Protein 3WVA (pdb70)

Solvent-accessible surface area: 12979 Å² total

Organism: Methanocaldococcus jannaschii (strain ATCC 43067 / DSM 2661 / JAL-1 / JCM 10045 / NBRC 100440) (NCBI:txid243232)

Foldseek 3Di:
DEEEEEEALLQQLLVVVVACLLVPPPDDDVCVLDDVVLSVVVPYHYPYTHQFAQVRCCVQLVDHADQAPDDDDPGRAHDAVRLQVQQVSLVSVCVVPVGQWYWYWDHAFAQTKIWIDGPPDIDMDGFPDGAHPHVRRCSVVSNVRCSSVSNNVVSVCCVVPPD/DEEEEEEALLAQLLVVVVACLLVPPPDDDVCVLADPVRSVVVPYHYPYTHQQAQVRCCVVLVHHADQAPDDDPPGRAHDQVSLQVVQVSLVSVCVNVVGQWYWYWDHAFFQTKIWIDGPPDIDMDGFPDGAHNHVRRCSVVSSVSCSSVSNNVVSVCCVVPPD

Structure (mmCIF, N/CA/C/O backbone):
data_3WVA
#
_entry.id   3WVA
#
_cell.length_a   45.010
_cell.length_b   72.730
_cell.length_c   45.630
_cel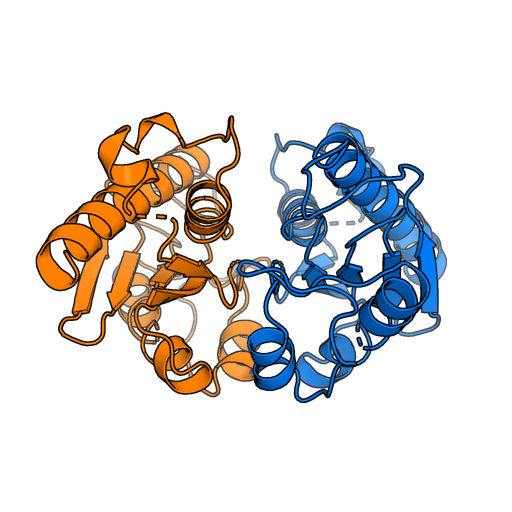l.angle_alpha   90.000
_cell.angle_beta   102.610
_cell.angle_gamma   90.000
#
_symmetry.space_group_name_H-M   'P 1 21 1'
#
loop_
_entity.id
_entity.type
_entity.pdbx_description
1 polymer 'UPF0254 protein MJ1251'
2 water water
#
loop_
_atom_site.group_PDB
_atom_site.id
_atom_site.type_symbol
_atom_site.label_atom_id
_atom_site.label_alt_id
_atom_site.label_comp_id
_atom_site.label_asym_id
_atom_site.label_entity_id
_atom_site.label_seq_id
_atom_site.pdbx_PDB_ins_code
_atom_site.Cartn_x
_atom_site.Cartn_y
_atom_site.Cartn_z
_atom_site.occupancy
_atom_site.B_iso_or_equiv
_atom_site.auth_seq_id
_atom_site.auth_comp_id
_atom_site.auth_asym_id
_atom_site.auth_atom_id
_atom_site.pdbx_PDB_model_num
ATOM 14 N N . ILE A 1 5 ? 30.081 17.329 41.228 1.00 11.09 2 ILE A N 1
ATOM 15 C CA . ILE A 1 5 ? 29.012 17.834 42.106 1.00 9.54 2 ILE A CA 1
ATOM 16 C C . ILE A 1 5 ? 27.713 17.342 41.446 1.00 9.43 2 ILE A C 1
ATOM 17 O O . ILE A 1 5 ? 27.381 17.715 40.313 1.00 10.50 2 ILE A O 1
ATOM 22 N N . THR A 1 6 ? 26.997 16.499 42.129 1.00 7.59 3 THR A N 1
ATOM 23 C CA . THR A 1 6 ? 25.840 15.894 41.475 1.00 7.43 3 THR A CA 1
ATOM 24 C C . THR A 1 6 ? 24.583 16.655 41.851 1.00 7.29 3 THR A C 1
ATOM 25 O O . THR A 1 6 ? 24.432 17.183 42.963 1.00 7.55 3 THR A O 1
ATOM 29 N N . VAL A 1 7 ? 23.710 16.762 40.885 1.00 7.39 4 VAL A N 1
ATOM 30 C CA . VAL A 1 7 ? 22.461 17.474 41.025 1.00 6.71 4 VAL A CA 1
ATOM 31 C C . VAL A 1 7 ? 21.306 16.643 40.644 1.00 6.62 4 VAL A C 1
ATOM 32 O O . VAL A 1 7 ? 21.398 15.880 39.680 1.00 7.08 4 VAL A O 1
ATOM 36 N N . ALA A 1 8 ? 20.191 16.750 41.346 1.00 6.54 5 ALA A N 1
ATOM 37 C CA . ALA A 1 8 ? 18.943 16.171 40.851 1.00 6.43 5 ALA A CA 1
ATOM 38 C C . ALA A 1 8 ? 17.857 17.172 41.097 1.00 6.66 5 ALA A C 1
ATOM 39 O O . ALA A 1 8 ? 17.914 17.915 42.076 1.00 6.18 5 ALA A O 1
ATOM 41 N N . THR A 1 9 ? 16.830 17.111 40.286 1.00 6.75 6 THR A N 1
ATOM 42 C CA . THR A 1 9 ? 15.687 18.008 40.456 1.00 6.14 6 THR A CA 1
ATOM 43 C C . THR A 1 9 ? 14.387 17.247 40.351 1.00 6.28 6 THR A C 1
ATOM 44 O O . THR A 1 9 ? 14.264 16.232 39.648 1.00 7.01 6 THR A O 1
ATOM 48 N N . ALA A 1 10 ? 13.410 17.779 41.040 1.00 6.50 7 ALA A N 1
ATOM 49 C CA . ALA A 1 10 ? 12.041 17.330 40.938 1.00 6.80 7 ALA A CA 1
ATOM 50 C C . ALA A 1 10 ? 11.240 18.584 40.814 1.00 6.02 7 ALA A C 1
ATOM 51 O O . ALA A 1 10 ? 11.123 19.373 41.734 1.00 7.25 7 ALA A O 1
ATOM 53 N N . GLU A 1 11 ? 10.720 18.778 39.615 1.00 6.47 8 GLU A N 1
ATOM 54 C CA . GLU A 1 11 ? 10.159 20.049 39.182 1.00 6.75 8 GLU A CA 1
ATOM 55 C C . GLU A 1 11 ? 8.761 19.852 38.706 1.00 7.53 8 GLU A C 1
ATOM 56 O O . GLU A 1 11 ? 8.448 18.846 38.034 1.00 8.70 8 GLU A O 1
ATOM 62 N N . CYS A 1 12 ? 7.922 20.836 38.980 1.00 8.43 9 CYS A N 1
ATOM 63 C CA . CYS A 1 12 ? 6.549 20.765 38.458 1.00 8.65 9 CYS A CA 1
ATOM 64 C C . CYS A 1 12 ? 6.412 22.010 37.593 1.00 8.29 9 CYS A C 1
ATOM 65 O O . CYS A 1 12 ? 6.652 21.882 36.370 1.00 9.29 9 CYS A O 1
ATOM 68 N N . PHE A 1 13 ? 6.247 23.204 38.147 1.00 7.60 10 PHE A N 1
ATOM 69 C CA . PHE A 1 13 ? 5.889 24.290 37.258 1.00 7.82 10 PHE A CA 1
ATOM 70 C C . PHE A 1 13 ? 7.020 24.685 36.373 1.00 8.07 10 PHE A C 1
ATOM 71 O O . PHE A 1 13 ? 6.794 25.340 35.386 1.00 8.24 10 PHE A O 1
ATOM 79 N N . THR A 1 14 ? 8.278 24.383 36.740 1.00 7.27 11 THR A N 1
ATOM 80 C CA . THR A 1 14 ? 9.406 24.741 35.879 1.00 7.79 11 THR A CA 1
ATOM 81 C C . THR A 1 14 ? 9.721 23.634 34.862 1.00 7.15 11 THR A C 1
ATOM 82 O O . THR A 1 14 ? 10.655 23.797 34.121 1.00 7.86 11 THR A O 1
ATOM 86 N N . HIS A 1 15 ? 8.941 22.557 34.845 1.00 6.98 12 HIS A N 1
ATOM 87 C CA . HIS A 1 15 ? 8.915 21.586 33.711 1.00 7.39 12 HIS A CA 1
ATOM 88 C C . HIS A 1 15 ? 10.238 20.945 33.510 1.00 7.28 12 HIS A C 1
ATOM 89 O O . HIS A 1 15 ? 10.624 20.584 32.409 1.00 8.26 12 HIS A O 1
ATOM 96 N N . ALA A 1 16 ? 10.943 20.717 34.598 1.00 6.78 13 ALA A N 1
ATOM 97 C CA . ALA A 1 16 ? 12.298 20.101 34.635 1.00 6.96 13 ALA A CA 1
ATOM 98 C C . ALA A 1 16 ? 13.322 20.946 33.930 1.00 6.84 13 ALA A C 1
ATOM 99 O O . ALA A 1 16 ? 14.473 20.480 33.721 1.00 7.53 13 ALA A O 1
ATOM 101 N N . ASN A 1 17 ? 13.039 22.199 33.662 1.00 6.86 14 ASN A N 1
ATOM 102 C CA A ASN A 1 17 ? 13.988 22.970 32.913 0.50 6.82 14 ASN A CA 1
ATOM 103 C CA B ASN A 1 17 ? 13.959 23.037 32.927 0.50 7.11 14 ASN A CA 1
ATOM 104 C C . ASN A 1 17 ? 15.075 23.567 33.768 1.00 6.84 14 ASN A C 1
ATOM 105 O O . ASN A 1 17 ? 16.134 23.896 33.222 1.00 6.88 14 ASN A O 1
ATOM 114 N N . ILE A 1 18 ? 14.924 23.579 35.089 1.00 5.98 15 ILE A N 1
ATOM 115 C CA . ILE A 1 18 ? 16.072 23.960 35.877 1.00 6.25 15 ILE A CA 1
ATOM 116 C C . ILE A 1 18 ? 17.122 22.884 35.708 1.00 6.11 15 ILE A C 1
ATOM 117 O O . ILE A 1 18 ? 18.310 23.166 35.396 1.00 6.60 15 ILE A O 1
ATOM 122 N N . GLY A 1 19 ? 16.710 21.645 35.920 1.00 6.32 16 GLY A N 1
ATOM 123 C CA . GLY A 1 19 ? 17.716 20.586 35.854 1.00 7.02 16 GLY A CA 1
ATOM 124 C C . GLY A 1 19 ? 18.192 20.369 34.424 1.00 5.98 16 GLY A C 1
ATOM 125 O O . GLY A 1 19 ? 19.359 20.086 34.211 1.00 5.86 16 GLY A O 1
ATOM 126 N N . LEU A 1 20 ? 17.333 20.536 33.413 1.00 6.10 17 LEU A N 1
ATOM 127 C CA . LEU A 1 20 ? 17.789 20.367 32.050 1.00 6.76 17 LEU A CA 1
ATOM 128 C C . LEU A 1 20 ? 18.758 21.449 31.681 1.00 6.50 17 LEU A C 1
ATOM 129 O O . LEU A 1 20 ? 19.756 21.170 31.025 1.00 6.28 17 LEU A O 1
ATOM 134 N N . THR A 1 21 ? 18.572 22.664 32.131 1.00 5.82 18 THR A N 1
ATOM 135 C CA . THR A 1 21 ? 19.493 23.773 31.842 1.00 6.08 18 THR A CA 1
ATOM 136 C C . THR A 1 21 ? 20.798 23.462 32.528 1.00 5.84 18 THR A C 1
ATOM 137 O O . THR A 1 21 ? 21.842 23.658 31.929 1.00 6.00 18 THR A O 1
ATOM 141 N N . ILE A 1 22 ? 20.776 22.989 33.772 1.00 5.78 19 ILE A N 1
ATOM 142 C CA . ILE A 1 22 ? 22.015 22.648 34.446 1.00 6.50 19 ILE A CA 1
ATOM 143 C C . ILE A 1 22 ? 22.754 21.594 33.676 1.00 5.94 19 ILE A C 1
ATOM 144 O O . ILE A 1 22 ? 23.976 21.707 33.453 1.00 6.90 19 ILE A O 1
ATOM 149 N N . HIS A 1 23 ? 22.070 20.578 33.184 1.00 5.89 20 HIS A N 1
ATOM 150 C CA . HIS A 1 23 ? 22.732 19.585 32.426 1.00 5.84 20 HIS A CA 1
ATOM 151 C C . HIS A 1 23 ? 23.324 20.101 31.150 1.00 5.81 20 HIS A C 1
ATOM 152 O O . HIS A 1 23 ? 24.461 19.781 30.830 1.00 6.48 20 HIS A O 1
ATOM 159 N N . LYS A 1 24 ? 22.555 20.897 30.412 1.00 6.34 21 LYS A N 1
ATOM 160 C CA . LYS A 1 24 ? 23.115 21.369 29.133 1.00 6.82 21 LYS A CA 1
ATOM 161 C C . LYS A 1 24 ? 24.294 22.292 29.376 1.00 6.31 21 LYS A C 1
ATOM 162 O O . LYS A 1 24 ? 25.275 22.282 28.599 1.00 7.23 21 LYS A O 1
ATOM 168 N N . ALA A 1 25 ? 24.239 23.094 30.416 1.00 6.25 22 ALA A N 1
ATOM 169 C CA . ALA A 1 25 ? 25.399 23.934 30.721 1.00 6.74 22 ALA A CA 1
ATOM 170 C C . ALA A 1 25 ? 26.550 23.030 31.069 1.00 6.86 22 ALA A C 1
ATOM 171 O O . ALA A 1 25 ? 27.644 23.269 30.540 1.00 7.76 22 ALA A O 1
ATOM 173 N N . ALA A 1 26 ? 26.379 22.088 31.939 1.00 6.56 23 ALA A N 1
ATOM 174 C CA . ALA A 1 26 ? 27.455 21.209 32.450 1.00 7.17 23 ALA A CA 1
ATOM 175 C C . ALA A 1 26 ? 28.084 20.481 31.286 1.00 7.67 23 ALA A C 1
ATOM 176 O O . ALA A 1 26 ? 29.331 20.332 31.197 1.00 9.48 23 ALA A O 1
ATOM 178 N N . ALA A 1 27 ? 27.268 19.986 30.354 1.00 7.51 24 ALA A N 1
ATOM 179 C CA . ALA A 1 27 ? 27.761 19.121 29.272 1.00 7.80 24 ALA A CA 1
ATOM 180 C C . ALA A 1 27 ? 28.345 19.969 28.137 1.00 8.99 24 ALA A C 1
ATOM 181 O O . ALA A 1 27 ? 28.837 19.439 27.209 1.00 10.25 24 ALA A O 1
ATOM 183 N N . GLY A 1 28 ? 28.278 21.288 28.254 1.00 8.80 25 GLY A N 1
ATOM 184 C CA . GLY A 1 28 ? 28.993 22.136 27.269 1.00 9.74 25 GLY A CA 1
ATOM 185 C C . GLY A 1 28 ? 28.185 22.343 26.014 1.00 10.12 25 GLY A C 1
ATOM 186 O O . GLY A 1 28 ? 28.748 22.663 24.976 1.00 12.89 25 GLY A O 1
ATOM 187 N N . TYR A 1 29 ? 26.871 22.318 26.098 1.00 10.10 26 TYR A N 1
ATOM 188 C CA . TYR A 1 29 ? 26.060 22.697 24.927 1.00 11.14 26 TYR A CA 1
ATOM 189 C C . TYR A 1 29 ? 26.398 24.143 24.597 1.00 12.11 26 TYR A C 1
ATOM 190 O O . TYR A 1 29 ? 26.497 24.990 25.490 1.00 12.79 26 TYR A O 1
ATOM 199 N N . GLU A 1 30 ? 26.484 24.429 23.283 1.00 16.71 27 GLU A N 1
ATOM 200 C CA . GLU A 1 30 ? 26.784 25.794 22.871 1.00 16.94 27 GLU A CA 1
ATOM 201 C C . GLU A 1 30 ? 25.593 26.653 22.732 1.00 15.66 27 GLU A C 1
ATOM 202 O O . GLU A 1 30 ? 25.759 27.895 22.788 1.00 16.39 27 GLU A O 1
ATOM 208 N N . ASP A 1 31 ? 24.397 26.082 22.658 1.00 14.25 28 ASP A N 1
ATOM 209 C CA . ASP A 1 31 ? 23.181 26.847 22.600 1.00 14.91 28 ASP A CA 1
ATOM 210 C C . ASP A 1 31 ? 22.101 26.146 23.386 1.00 15.92 28 ASP A C 1
ATOM 211 O O . ASP A 1 31 ? 21.859 24.906 23.207 1.00 16.12 28 ASP A O 1
ATOM 216 N N . PHE A 1 32 ? 21.526 26.849 24.350 1.00 12.38 29 PHE A N 1
ATOM 217 C CA . PHE A 1 32 ? 20.370 26.348 25.039 1.00 11.85 29 PHE A CA 1
ATOM 218 C C . PHE A 1 32 ? 19.630 27.520 25.587 1.00 11.17 29 PHE A C 1
ATOM 219 O O . PHE A 1 32 ? 20.201 28.598 25.778 1.00 11.49 29 PHE A O 1
ATOM 227 N N . GLU A 1 33 ? 18.370 27.282 25.877 1.00 12.62 30 GLU A N 1
ATOM 228 C CA . GLU A 1 33 ? 17.434 28.333 26.116 1.00 16.56 30 GLU A CA 1
ATOM 229 C C . GLU A 1 33 ? 17.860 29.291 27.154 1.00 14.05 30 GLU A C 1
ATOM 230 O O . GLU A 1 33 ? 17.746 30.528 26.973 1.00 17.64 30 GLU A O 1
ATOM 236 N N . PHE A 1 34 ? 18.418 28.797 28.240 1.00 11.74 31 PHE A N 1
ATOM 237 C CA . PHE A 1 34 ? 18.815 29.745 29.351 1.00 11.44 31 PHE A CA 1
ATOM 238 C C . PHE A 1 34 ? 20.312 29.883 29.480 1.00 10.87 31 PHE A C 1
ATOM 239 O O . PHE A 1 34 ? 20.787 30.355 30.511 1.00 10.02 31 PHE A O 1
ATOM 247 N N . LYS A 1 35 ? 21.009 29.633 28.377 1.00 10.29 32 LYS A N 1
ATOM 248 C CA . LYS A 1 35 ? 22.445 29.824 28.400 1.00 9.17 32 LYS A CA 1
ATOM 249 C C . LYS A 1 35 ? 22.833 31.285 28.715 1.00 9.83 32 LYS A C 1
ATOM 250 O O . LYS A 1 35 ? 23.880 31.546 29.301 1.00 9.81 32 LYS A O 1
ATOM 256 N N . TYR A 1 36 ? 21.939 32.193 28.309 1.00 10.22 33 TYR A N 1
ATOM 257 C CA . TYR A 1 36 ? 22.185 33.576 28.596 1.00 10.89 33 TYR A CA 1
ATOM 258 C C . TYR A 1 36 ? 22.383 33.928 30.007 1.00 11.62 33 TYR A C 1
ATOM 259 O O . TYR A 1 36 ? 22.950 34.944 30.279 1.00 14.03 33 TYR A O 1
ATOM 268 N N . LEU A 1 37 ? 21.963 33.091 30.928 1.00 10.96 34 LEU A N 1
ATOM 269 C CA . LEU A 1 37 ? 22.175 33.351 32.340 1.00 11.55 34 LEU A CA 1
ATOM 270 C C . LEU A 1 37 ? 23.561 33.028 32.820 1.00 11.66 34 LEU A C 1
ATOM 271 O O . LEU A 1 37 ? 23.903 33.326 34.003 1.00 14.62 34 LEU A O 1
ATOM 276 N N . PHE A 1 38 ? 24.349 32.379 31.990 1.00 11.32 35 PHE A N 1
ATOM 277 C CA . PHE A 1 38 ? 25.680 31.918 32.449 1.00 11.16 35 PHE A CA 1
ATOM 278 C C . PHE A 1 38 ? 26.767 32.708 31.789 1.00 13.03 35 PHE A C 1
ATOM 279 O O . PHE A 1 38 ? 26.745 32.898 30.578 1.00 13.03 35 PHE A O 1
ATOM 287 N N . SER A 1 39 ? 27.759 33.127 32.561 1.00 13.23 36 SER A N 1
ATOM 288 C CA . SER A 1 39 ? 29.015 33.635 31.948 1.00 13.68 36 SER A CA 1
ATOM 289 C C . SER A 1 39 ? 29.885 32.505 31.466 1.00 12.27 36 SER A C 1
ATOM 290 O O . SER A 1 39 ? 29.674 31.355 31.844 1.00 11.38 36 SER A O 1
ATOM 293 N N . GLU A 1 40 ? 30.987 32.779 30.739 1.00 13.65 37 GLU A N 1
ATOM 294 C CA . GLU A 1 40 ? 31.849 31.745 30.330 1.00 13.63 37 GLU A CA 1
ATOM 295 C C . GLU A 1 40 ? 32.513 31.123 31.543 1.00 13.49 37 GLU A C 1
ATOM 296 O O . GLU A 1 40 ? 32.776 29.934 31.572 1.00 13.41 37 GLU A O 1
ATOM 302 N N . GLU A 1 41 ? 32.844 31.932 32.516 1.00 15.34 38 GLU A N 1
ATOM 303 C CA . GLU A 1 41 ? 33.468 31.388 33.726 1.00 16.23 38 GLU A CA 1
ATOM 304 C C . GLU A 1 41 ? 32.427 30.500 34.435 1.00 14.31 38 GLU A C 1
ATOM 305 O O . GLU A 1 41 ? 32.783 29.435 34.888 1.00 13.55 38 GLU A O 1
ATOM 311 N N . ASP A 1 42 ? 31.165 30.877 34.514 1.00 13.05 39 ASP A N 1
ATOM 312 C CA . ASP A 1 42 ? 30.148 30.030 35.153 1.00 13.02 39 ASP A CA 1
ATOM 313 C C . ASP A 1 42 ? 30.124 28.730 34.391 1.00 11.97 39 ASP A C 1
ATOM 314 O O . ASP A 1 42 ? 30.018 27.640 34.965 1.00 10.91 39 ASP A O 1
ATOM 319 N N . LEU A 1 43 ? 30.217 28.756 33.052 1.00 10.78 40 LEU A N 1
ATOM 320 C CA . LEU A 1 43 ? 30.185 27.516 32.273 1.00 9.73 40 LEU A CA 1
ATOM 321 C C . LEU A 1 43 ? 31.351 26.618 32.530 1.00 10.05 40 LEU A C 1
ATOM 322 O O . LEU A 1 43 ? 31.221 25.432 32.541 1.00 9.89 40 LEU A O 1
ATOM 327 N N . LYS A 1 44 ? 32.522 27.187 32.822 1.00 10.71 41 LYS A N 1
ATOM 328 C CA . LYS A 1 44 ? 33.629 26.347 33.266 1.00 11.23 41 LYS A CA 1
ATOM 329 C C . LYS A 1 44 ? 33.379 25.741 34.563 1.00 10.95 41 LYS A C 1
ATOM 330 O O . LYS A 1 44 ? 33.663 24.564 34.738 1.00 11.58 41 LYS A O 1
ATOM 336 N N . LEU A 1 45 ? 32.769 26.468 35.493 1.00 10.60 42 LEU A N 1
ATOM 337 C CA . LEU A 1 45 ? 32.467 25.830 36.738 1.00 10.70 42 LEU A CA 1
ATOM 338 C C . LEU A 1 45 ? 31.490 24.704 36.547 1.00 9.36 42 LEU A C 1
ATOM 339 O O . LEU A 1 45 ? 31.625 23.636 37.187 1.00 9.23 42 LEU A O 1
ATOM 352 N N . LYS A 1 47 ? 31.178 22.590 34.327 1.00 8.82 44 LYS A N 1
ATOM 353 C CA . LYS A 1 47 ? 31.671 21.330 33.824 1.00 9.50 44 LYS A CA 1
ATOM 354 C C . LYS A 1 47 ? 31.882 20.339 34.940 1.00 9.24 44 LYS A C 1
ATOM 355 O O . LYS A 1 47 ? 32.039 19.178 34.718 1.00 10.08 44 LYS A O 1
ATOM 361 N N . ASN A 1 48 ? 31.921 20.839 36.170 1.00 8.74 45 ASN A N 1
ATOM 362 C CA . ASN A 1 48 ? 32.148 19.981 37.319 1.00 8.81 45 ASN A CA 1
ATOM 363 C C . ASN A 1 48 ? 30.887 19.495 37.911 1.00 9.15 45 ASN A C 1
ATOM 364 O O . ASN A 1 48 ? 30.930 18.875 38.988 1.00 10.44 45 ASN A O 1
ATOM 369 N N . VAL A 1 49 ? 29.762 19.727 37.264 1.00 8.18 46 VAL A N 1
ATOM 370 C CA . VAL A 1 49 ? 28.457 19.311 37.746 1.00 8.37 46 VAL A CA 1
ATOM 371 C C . VAL A 1 49 ? 27.945 18.240 36.831 1.00 8.46 46 VAL A C 1
ATOM 372 O O . VAL A 1 49 ? 28.183 18.234 35.634 1.00 9.07 46 VAL A O 1
ATOM 376 N N . ARG A 1 50 ? 27.262 17.279 37.466 1.00 8.91 47 ARG A N 1
ATOM 377 C CA . ARG A 1 50 ? 26.563 16.232 36.716 1.00 10.64 47 ARG A CA 1
ATOM 378 C C . ARG A 1 50 ? 25.129 16.229 37.182 1.00 9.41 47 ARG A C 1
ATOM 379 O O . ARG A 1 50 ? 24.886 16.153 38.390 1.00 9.71 47 ARG A O 1
ATOM 387 N N . VAL A 1 51 ? 24.193 16.110 36.263 1.00 7.88 48 VAL A N 1
ATOM 388 C CA . VAL A 1 51 ? 22.824 15.874 36.651 1.00 8.18 48 VAL A CA 1
ATOM 389 C C . VAL A 1 51 ? 22.514 14.436 36.657 1.00 7.89 48 VAL A C 1
ATOM 390 O O . VAL A 1 51 ? 22.771 13.685 35.676 1.00 9.00 48 VAL A O 1
ATOM 394 N N . ILE A 1 52 ? 21.956 13.949 37.761 1.00 7.57 49 ILE A N 1
ATOM 395 C CA . ILE A 1 52 ? 21.589 12.535 37.854 1.00 7.73 49 ILE A CA 1
ATOM 396 C C . ILE A 1 52 ? 20.209 12.335 37.296 1.00 7.96 49 ILE A C 1
ATOM 397 O O . ILE A 1 52 ? 19.948 11.393 36.566 1.00 8.89 49 ILE A O 1
ATOM 402 N N . SER A 1 53 ? 19.277 13.205 37.627 1.00 7.71 50 SER A N 1
ATOM 403 C CA . SER A 1 53 ? 17.921 13.172 37.100 1.00 7.57 50 SER A CA 1
ATOM 404 C C . SER A 1 53 ? 17.326 14.534 37.226 1.00 6.94 50 SER A C 1
ATOM 405 O O . SER A 1 53 ? 17.590 15.251 38.186 1.00 8.03 50 SER A O 1
ATOM 408 N N . ALA A 1 54 ? 16.476 14.901 36.290 1.00 7.11 51 ALA A N 1
ATOM 409 C CA . ALA A 1 54 ? 15.614 16.093 36.402 1.00 7.56 51 ALA A CA 1
ATOM 410 C C . ALA A 1 54 ? 14.217 15.647 36.051 1.00 7.62 51 ALA A C 1
ATOM 411 O O . ALA A 1 54 ? 13.970 15.193 34.896 1.00 8.22 51 ALA A O 1
ATOM 421 N N . PHE A 1 56 ? 10.031 15.898 35.907 1.00 7.93 53 PHE A N 1
ATOM 422 C CA . PHE A 1 56 ? 8.767 16.591 35.983 1.00 7.95 53 PHE A CA 1
ATOM 423 C C . PHE A 1 56 ? 7.780 15.672 36.636 1.00 7.79 53 PHE A C 1
ATOM 424 O O . PHE A 1 56 ? 7.531 14.576 36.167 1.00 9.16 53 PHE A O 1
ATOM 432 N N . VAL A 1 57 ? 7.295 16.076 37.776 1.00 8.61 54 VAL A N 1
ATOM 433 C CA . VAL A 1 57 ? 6.510 15.182 38.632 1.00 10.88 54 VAL A CA 1
ATOM 434 C C . VAL A 1 57 ? 5.177 15.805 39.044 1.00 10.46 54 VAL A C 1
ATOM 435 O O . VAL A 1 57 ? 4.963 16.019 40.252 1.00 12.60 54 VAL A O 1
ATOM 439 N N . PRO A 1 58 ? 4.309 16.048 38.078 1.00 9.68 55 PRO A N 1
ATOM 440 C CA . PRO A 1 58 ? 3.058 16.743 38.423 1.00 11.05 55 PRO A CA 1
ATOM 441 C C . PRO A 1 58 ? 2.144 15.952 39.317 1.00 11.52 55 PRO A C 1
ATOM 442 O O . PRO A 1 58 ? 1.296 16.580 40.016 1.00 16.10 55 PRO A O 1
ATOM 446 N N . SER A 1 59 ? 2.232 14.703 39.432 1.00 10.23 56 SER A N 1
ATOM 447 C CA A SER A 1 59 ? 1.319 13.821 40.178 0.70 11.31 56 SER A CA 1
ATOM 448 C CA B SER A 1 59 ? 1.269 13.998 40.191 0.30 10.00 56 SER A CA 1
ATOM 449 C C . SER A 1 59 ? 1.809 13.629 41.561 1.00 11.41 56 SER A C 1
ATOM 450 O O . SER A 1 59 ? 2.986 13.294 41.766 1.00 13.12 56 SER A O 1
ATOM 455 N N . ILE A 1 60 ? 0.931 13.672 42.574 1.00 12.15 57 ILE A N 1
ATOM 456 C CA . ILE A 1 60 ? 1.310 13.282 43.904 1.00 13.77 57 ILE A CA 1
ATOM 457 C C . ILE A 1 60 ? 1.723 11.879 43.940 1.00 16.51 57 ILE A C 1
ATOM 458 O O . ILE A 1 60 ? 2.728 11.597 44.526 1.00 16.20 57 ILE A O 1
ATOM 463 N N . ILE A 1 61 ? 1.009 10.990 43.270 1.00 17.95 58 ILE A N 1
ATOM 464 C CA . ILE A 1 61 ? 1.299 9.602 43.454 1.00 20.26 58 ILE A CA 1
ATOM 465 C C . ILE A 1 61 ? 2.632 9.334 42.773 1.00 17.45 58 ILE A C 1
ATOM 466 O O . ILE A 1 61 ? 3.389 8.532 43.322 1.00 20.36 58 ILE A O 1
ATOM 471 N N . GLY A 1 62 ? 2.943 10.039 41.677 1.00 17.00 59 GLY A N 1
ATOM 472 C CA . GLY A 1 62 ? 4.202 9.978 41.045 1.00 16.17 59 GLY A CA 1
ATOM 473 C C . GLY A 1 62 ? 5.348 10.296 41.978 1.00 16.65 59 GLY A C 1
ATOM 474 O O . GLY A 1 62 ? 6.302 9.478 42.140 1.00 16.69 59 GLY A O 1
ATOM 475 N N . VAL A 1 63 ? 5.259 11.485 42.534 1.00 14.02 60 VAL A N 1
ATOM 476 C CA . VAL A 1 63 ? 6.294 11.994 43.460 1.00 13.75 60 VAL A CA 1
ATOM 477 C C . VAL A 1 63 ? 6.433 11.013 44.603 1.00 12.37 60 VAL A C 1
ATOM 478 O O . VAL A 1 63 ? 7.565 10.660 45.062 1.00 12.44 60 VAL A O 1
ATOM 482 N N . GLU A 1 64 ? 5.309 10.567 45.158 1.00 12.99 61 GLU A N 1
ATOM 483 C CA . GLU A 1 64 ? 5.350 9.701 46.301 1.00 13.27 61 GLU A CA 1
ATOM 484 C C . GLU A 1 64 ? 6.014 8.418 46.048 1.00 13.10 61 GLU A C 1
ATOM 485 O O . GLU A 1 64 ? 6.852 7.958 46.827 1.00 15.26 61 GLU A O 1
ATOM 491 N N . LYS A 1 65 ? 5.674 7.793 44.897 1.00 13.25 62 LYS A N 1
ATOM 492 C CA . LYS A 1 65 ? 6.211 6.508 44.544 1.00 13.72 62 LYS A CA 1
ATOM 493 C C . LYS A 1 65 ? 7.692 6.617 44.127 1.00 12.92 62 LYS A C 1
ATOM 494 O O . LYS A 1 65 ? 8.493 5.720 44.427 1.00 16.43 62 LYS A O 1
ATOM 500 N N . LEU A 1 66 ? 8.110 7.702 43.470 1.00 11.90 63 LEU A N 1
ATOM 501 C CA . LEU A 1 66 ? 9.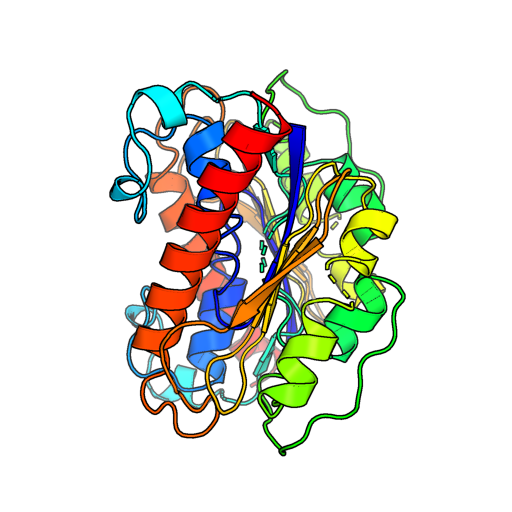484 7.782 43.014 1.00 12.16 63 LEU A CA 1
ATOM 502 C C . LEU A 1 66 ? 10.400 8.126 44.141 1.00 13.24 63 LEU A C 1
ATOM 503 O O . LEU A 1 66 ? 11.541 7.631 44.137 1.00 13.72 63 LEU A O 1
ATOM 508 N N . LEU A 1 67 ? 9.968 8.986 45.072 1.00 11.36 64 LEU A N 1
ATOM 509 C CA . LEU A 1 67 ? 10.884 9.514 46.093 1.00 12.29 64 LEU A CA 1
ATOM 510 C C . LEU A 1 67 ? 10.574 8.997 47.469 1.00 13.98 64 LEU A C 1
ATOM 511 O O . LEU A 1 67 ? 11.306 9.332 48.399 1.00 14.14 64 LEU A O 1
ATOM 516 N N . ASP A 1 68 ? 9.554 8.159 47.619 1.00 12.70 65 ASP A N 1
ATOM 517 C CA . ASP A 1 68 ? 9.207 7.602 48.927 1.00 14.68 65 ASP A CA 1
ATOM 518 C C . ASP A 1 68 ? 8.923 8.633 49.972 1.00 15.10 65 ASP A C 1
ATOM 519 O O . ASP A 1 68 ? 9.371 8.493 51.137 1.00 17.04 65 ASP A O 1
ATOM 524 N N . ILE A 1 69 ? 8.102 9.576 49.591 1.00 13.67 66 ILE A N 1
ATOM 525 C CA . ILE A 1 69 ? 7.666 10.627 50.503 1.00 13.74 66 ILE A CA 1
ATOM 526 C C . ILE A 1 69 ? 6.185 10.698 50.399 1.00 14.24 66 ILE A C 1
ATOM 527 O O . ILE A 1 69 ? 5.522 10.003 49.574 1.00 15.89 66 ILE A O 1
ATOM 532 N N . LYS A 1 70 ? 5.618 11.377 51.387 1.00 13.06 67 LYS A N 1
ATOM 533 C CA . LYS A 1 70 ? 4.207 11.639 51.402 1.00 15.63 67 LYS A CA 1
ATOM 534 C C . LYS A 1 70 ? 3.971 13.146 51.276 1.00 14.73 67 LYS A C 1
ATOM 535 O O . LYS A 1 70 ? 4.479 13.987 52.028 1.00 17.01 67 LYS A O 1
ATOM 541 N N . LEU A 1 71 ? 3.156 13.497 50.303 1.00 12.50 68 LEU A N 1
ATOM 542 C CA . LEU A 1 71 ? 2.812 14.885 50.091 1.00 13.56 68 LEU A CA 1
ATOM 543 C C . LEU A 1 71 ? 1.472 15.225 50.659 1.00 12.99 68 LEU A C 1
ATOM 544 O O . LEU A 1 71 ? 0.647 14.335 50.818 1.00 15.01 68 LEU A O 1
ATOM 549 N N . PRO A 1 72 ? 1.246 16.479 50.995 1.00 12.44 69 PRO A N 1
ATOM 550 C CA . PRO A 1 72 ? -0.067 16.929 51.495 1.00 12.24 69 PRO A CA 1
ATOM 551 C C . PRO A 1 72 ? -1.132 16.821 50.413 1.00 13.03 69 PRO A C 1
ATOM 552 O O . PRO A 1 72 ? -0.887 16.758 49.224 1.00 12.54 69 PRO A O 1
ATOM 556 N N . GLU A 1 73 ? -2.366 16.864 50.901 1.00 16.56 70 GLU A N 1
ATOM 557 C CA . GLU A 1 73 ? -3.490 16.809 49.976 1.00 19.21 70 GLU A CA 1
ATOM 558 C C . GLU A 1 73 ? -3.515 18.067 49.153 1.00 15.60 70 GLU A C 1
ATOM 559 O O . GLU A 1 73 ? -3.238 19.107 49.664 1.00 15.26 70 GLU A O 1
ATOM 565 N N . PRO A 1 74 ? -3.872 17.946 47.888 1.00 15.16 71 PRO A N 1
ATOM 566 C CA . PRO A 1 74 ? -3.991 19.177 47.061 1.00 14.38 71 PRO A CA 1
ATOM 567 C C . PRO A 1 74 ? -4.983 20.121 47.680 1.00 14.00 71 PRO A C 1
ATOM 568 O O . PRO A 1 74 ? -5.959 19.698 48.350 1.00 15.31 71 PRO A O 1
ATOM 572 N N . ASP A 1 75 ? -4.814 21.410 47.477 1.00 11.67 72 ASP A N 1
ATOM 573 C CA . ASP A 1 75 ? -5.793 22.376 47.875 1.00 12.32 72 ASP A CA 1
ATOM 574 C C . ASP A 1 75 ? -6.891 22.540 46.872 1.00 13.34 72 ASP A C 1
ATOM 575 O O . ASP A 1 75 ? -7.926 23.086 47.305 1.00 16.01 72 ASP A O 1
ATOM 580 N N . PHE A 1 76 ? -6.686 22.157 45.621 1.00 11.89 73 PHE A N 1
ATOM 581 C CA . PHE A 1 76 ? -7.736 22.312 44.612 1.00 12.21 73 PHE A CA 1
ATOM 582 C C . PHE A 1 76 ? -7.816 21.085 43.790 1.00 12.54 73 PHE A C 1
ATOM 583 O O . PHE A 1 76 ? -6.802 20.421 43.579 1.00 15.89 73 PHE A O 1
ATOM 591 N N . ASN A 1 77 ? -9.004 20.866 43.259 1.00 13.27 74 ASN A N 1
ATOM 592 C CA . ASN A 1 77 ? -9.193 19.766 42.349 1.00 13.44 74 ASN A CA 1
ATOM 593 C C . ASN A 1 77 ? -8.688 20.184 40.995 1.00 14.05 74 ASN A C 1
ATOM 594 O O . ASN A 1 77 ? -9.143 21.166 40.423 1.00 16.53 74 ASN A O 1
ATOM 599 N N . TYR A 1 78 ? -7.810 19.395 40.446 1.00 11.72 75 TYR A N 1
ATOM 600 C CA . TYR A 1 78 ? -7.274 19.633 39.144 1.00 13.01 75 TYR A CA 1
ATOM 601 C C . TYR A 1 78 ? -6.732 18.352 38.576 1.00 13.56 75 TYR A C 1
ATOM 602 O O . TYR A 1 78 ? -6.008 17.723 39.257 1.00 16.77 75 TYR A O 1
ATOM 611 N N . LYS A 1 79 ? -7.122 18.039 37.352 1.00 16.12 76 LYS A N 1
ATOM 612 C CA . LYS A 1 79 ? -6.937 16.671 36.787 1.00 18.52 76 LYS A CA 1
ATOM 613 C C . LYS A 1 79 ? -5.481 16.372 36.428 1.00 17.85 76 LYS A C 1
ATOM 614 O O . LYS A 1 79 ? -5.099 15.182 36.385 1.00 20.37 76 LYS A O 1
ATOM 620 N N . TYR A 1 80 ? -4.692 17.395 36.106 1.00 12.83 77 TYR A N 1
ATOM 621 C CA . TYR A 1 80 ? -3.492 17.161 35.357 1.00 11.93 77 TYR A CA 1
ATOM 622 C C . TYR A 1 80 ? -2.291 17.315 36.222 1.00 13.62 77 TYR A C 1
ATOM 623 O O . TYR A 1 80 ? -1.197 16.987 35.754 1.00 14.07 77 TYR A O 1
ATOM 632 N N . ALA A 1 81 ? -2.449 17.837 37.447 1.00 13.92 78 ALA A N 1
ATOM 633 C CA . ALA A 1 81 ? -1.324 17.963 38.317 1.00 14.95 78 ALA A CA 1
ATOM 634 C C . ALA A 1 81 ? -1.869 18.228 39.688 1.00 14.02 78 ALA A C 1
ATOM 635 O O . ALA A 1 81 ? -2.985 18.624 39.865 1.00 15.10 78 ALA A O 1
ATOM 637 N N . LYS A 1 82 ? -1.029 17.956 40.639 1.00 14.56 79 LYS A N 1
ATOM 638 C CA . LYS A 1 82 ? -1.335 18.403 41.994 1.00 13.17 79 LYS A CA 1
ATOM 639 C C . LYS A 1 82 ? -1.364 19.923 42.024 1.00 13.73 79 LYS A C 1
ATOM 640 O O . LYS A 1 82 ? -0.570 20.626 41.430 1.00 16.22 79 LYS A O 1
ATOM 646 N N . ALA A 1 83 ? -2.337 20.458 42.739 1.00 12.41 80 ALA A N 1
ATOM 647 C CA . ALA A 1 83 ? -2.612 21.908 42.774 1.00 11.74 80 ALA A CA 1
ATOM 648 C C . ALA A 1 83 ? -2.686 22.408 44.242 1.00 11.40 80 ALA A C 1
ATOM 649 O O . ALA A 1 83 ? -3.628 22.007 45.009 1.00 12.26 80 ALA A O 1
ATOM 651 N N . TYR A 1 84 ? -1.660 23.165 44.623 1.00 9.01 81 TYR A N 1
ATOM 652 C CA . TYR A 1 84 ? -1.514 23.706 45.941 1.00 8.46 81 TYR A CA 1
ATOM 653 C C . TYR A 1 84 ? -1.577 25.205 45.944 1.00 9.28 81 TYR A C 1
ATOM 654 O O . TYR A 1 84 ? -1.299 25.854 44.908 1.00 9.55 81 TYR A O 1
ATOM 663 N N . SER A 1 85 ? -1.935 25.750 47.104 1.00 9.84 82 SER A N 1
ATOM 664 C CA A SER A 1 85 ? -1.666 27.163 47.267 0.70 11.04 82 SER A CA 1
ATOM 665 C CA B SER A 1 85 ? -1.727 27.118 47.471 0.30 10.03 82 SER A CA 1
ATOM 666 C C . SER A 1 85 ? -0.268 27.358 47.812 1.00 10.31 82 SER A C 1
ATOM 667 O O . SER A 1 85 ? 0.520 26.421 47.903 1.00 10.25 82 SER A O 1
ATOM 672 N N . GLU A 1 86 ? 0.110 28.589 48.087 1.00 9.79 83 GLU A N 1
ATOM 673 C CA . GLU A 1 86 ? 1.521 28.862 48.337 1.00 10.45 83 GLU A CA 1
ATOM 674 C C . GLU A 1 86 ? 2.058 28.141 49.515 1.00 10.90 83 GLU A C 1
ATOM 675 O O . GLU A 1 86 ? 3.211 27.705 49.494 1.00 10.78 83 GLU A O 1
ATOM 681 N N . GLU A 1 87 ? 1.292 28.000 50.576 1.00 11.40 84 GLU A N 1
ATOM 682 C CA . GLU A 1 87 ? 1.834 27.398 51.752 1.00 12.33 84 GLU A CA 1
ATOM 683 C C . GLU A 1 87 ? 2.238 25.988 51.503 1.00 10.68 84 GLU A C 1
ATOM 684 O O . GLU A 1 87 ? 3.359 25.585 51.858 1.00 10.68 84 GLU A O 1
ATOM 690 N N . LYS A 1 88 ? 1.370 25.225 50.840 1.00 10.53 85 LYS A N 1
ATOM 691 C CA . LYS A 1 88 ? 1.785 23.881 50.557 1.00 10.52 85 LYS A CA 1
ATOM 692 C C . LYS A 1 88 ? 2.796 23.766 49.448 1.00 9.03 85 LYS A C 1
ATOM 693 O O . LYS A 1 88 ? 3.557 22.884 49.491 1.00 10.18 85 LYS A O 1
ATOM 699 N N . ASP A 1 89 ? 2.810 24.659 48.465 1.00 8.14 86 ASP A N 1
ATOM 700 C CA . ASP A 1 89 ? 3.900 24.646 47.507 1.00 8.30 86 ASP A CA 1
ATOM 701 C C . ASP A 1 89 ? 5.206 24.821 48.212 1.00 7.60 86 ASP A C 1
ATOM 702 O O . ASP A 1 89 ? 6.146 24.131 47.840 1.00 7.46 86 ASP A O 1
ATOM 707 N N . LEU A 1 90 ? 5.315 25.694 49.176 1.00 8.18 87 LEU A N 1
ATOM 708 C CA . LEU A 1 90 ? 6.579 25.868 49.840 1.00 8.57 87 LEU A CA 1
ATOM 709 C C . LEU A 1 90 ? 6.906 24.614 50.647 1.00 9.35 87 LEU A C 1
ATOM 710 O O . LEU A 1 90 ? 8.057 24.149 50.620 1.00 10.33 87 LEU A O 1
ATOM 715 N N . GLU A 1 91 ? 5.902 23.998 51.296 1.00 9.14 88 GLU A N 1
ATOM 716 C CA . GLU A 1 91 ? 6.211 22.729 51.955 1.00 9.84 88 GLU A CA 1
ATOM 717 C C . GLU A 1 91 ? 6.657 21.639 50.994 1.00 8.96 88 GLU A C 1
ATOM 718 O O . GLU A 1 91 ? 7.571 20.889 51.330 1.00 9.41 88 GLU A O 1
ATOM 724 N N . VAL A 1 92 ? 6.011 21.560 49.850 1.00 8.53 89 VAL A N 1
ATOM 725 C CA . VAL A 1 92 ? 6.288 20.467 48.949 1.00 8.55 89 VAL A CA 1
ATOM 726 C C . VAL A 1 92 ? 7.580 20.611 48.262 1.00 8.52 89 VAL A C 1
ATOM 727 O O . VAL A 1 92 ? 8.272 19.643 48.018 1.00 8.88 89 VAL A O 1
ATOM 731 N N . ALA A 1 93 ? 7.983 21.848 47.944 1.00 7.74 90 ALA A N 1
ATOM 732 C CA . ALA A 1 93 ? 9.304 22.024 47.315 1.00 8.00 90 ALA A CA 1
ATOM 733 C C . ALA A 1 93 ? 10.333 21.519 48.264 1.00 8.62 90 ALA A C 1
ATOM 734 O O . ALA A 1 93 ? 11.248 20.882 47.796 1.00 9.69 90 ALA A O 1
ATOM 736 N N . LYS A 1 94 ? 10.213 21.793 49.561 1.00 9.78 91 LYS A N 1
ATOM 737 C CA . LYS A 1 94 ? 11.204 21.318 50.509 1.00 10.09 91 LYS A CA 1
ATOM 738 C C . LYS A 1 94 ? 11.076 19.823 50.632 1.00 10.80 91 LYS A C 1
ATOM 739 O O . LYS A 1 94 ? 12.092 19.121 50.633 1.00 10.59 91 LYS A O 1
ATOM 745 N N . LEU A 1 95 ? 9.906 19.244 50.681 1.00 10.00 92 LEU A N 1
ATOM 746 C CA . LEU A 1 95 ? 9.782 17.773 50.881 1.00 10.60 92 LEU A CA 1
ATOM 747 C C . LEU A 1 95 ? 10.387 17.081 49.704 1.00 9.74 92 LEU A C 1
ATOM 748 O O . LEU A 1 95 ? 11.079 16.060 49.862 1.00 9.66 92 LEU A O 1
ATOM 761 N N . ALA A 1 97 ? 12.770 18.272 47.597 1.00 8.27 94 ALA A N 1
ATOM 762 C CA . ALA A 1 97 ? 14.199 18.388 47.567 1.00 8.10 94 ALA A CA 1
ATOM 763 C C . ALA A 1 97 ? 14.813 17.454 48.564 1.00 9.30 94 ALA A C 1
ATOM 764 O O . ALA A 1 97 ? 15.811 16.784 48.264 1.00 9.18 94 ALA A O 1
ATOM 766 N N . GLU A 1 98 ? 14.248 17.336 49.767 1.00 10.00 95 GLU A N 1
ATOM 767 C CA A GLU A 1 98 ? 14.751 16.414 50.770 0.50 11.45 95 GLU A CA 1
ATOM 768 C CA B GLU A 1 98 ? 14.781 16.435 50.749 0.50 11.85 95 GLU A CA 1
ATOM 769 C C . GLU A 1 98 ? 14.647 14.991 50.302 1.00 11.17 95 GLU A C 1
ATOM 770 O O . GLU A 1 98 ? 15.603 14.217 50.399 1.00 12.10 95 GLU A O 1
ATOM 781 N N . GLY A 1 99 ? 13.514 14.633 49.738 1.00 10.26 96 GLY A N 1
ATOM 782 C CA . GLY A 1 99 ? 13.319 13.285 49.198 1.00 11.03 96 GLY A CA 1
ATOM 783 C C . GLY A 1 99 ? 14.263 12.926 48.152 1.00 11.01 96 GLY A C 1
ATOM 784 O O . GLY A 1 99 ? 14.750 11.787 48.114 1.00 12.05 96 GLY A O 1
ATOM 785 N N . LEU A 1 100 ? 14.533 13.838 47.229 1.00 10.22 97 LEU A N 1
ATOM 786 C CA . LEU A 1 100 ? 15.497 13.595 46.188 1.00 11.55 97 LEU A CA 1
ATOM 787 C C . LEU A 1 100 ? 16.826 13.378 46.696 1.00 11.68 97 LEU A C 1
ATOM 788 O O . LEU A 1 100 ? 17.566 12.527 46.238 1.00 11.34 97 LEU A O 1
ATOM 793 N N . LYS A 1 101 ? 17.218 14.222 47.681 1.00 12.36 98 LYS A N 1
ATOM 794 C CA . LYS A 1 101 ? 18.541 14.224 48.097 1.00 13.67 98 LYS A CA 1
ATOM 795 C C . LYS A 1 101 ? 18.753 12.882 48.740 1.00 14.49 98 LYS A C 1
ATOM 796 O O . LYS A 1 101 ? 19.868 12.321 48.521 1.00 18.72 98 LYS A O 1
ATOM 802 N N . LYS A 1 102 ? 17.796 12.323 49.469 1.00 14.58 99 LYS A N 1
ATOM 803 C CA . LYS A 1 102 ? 17.900 11.014 50.073 1.00 16.72 99 LYS A CA 1
ATOM 804 C C . LYS A 1 102 ? 17.861 9.913 49.027 1.00 16.06 99 LYS A C 1
ATOM 805 O O . LYS A 1 102 ? 18.620 8.957 49.085 1.00 19.42 99 LYS A O 1
ATOM 811 N N . LYS A 1 103 ? 16.929 9.980 48.091 1.00 12.91 100 LYS A N 1
ATOM 812 C CA . LYS A 1 103 ? 16.797 8.880 47.137 1.00 12.17 100 LYS A CA 1
ATOM 813 C C . LYS A 1 103 ? 18.004 8.766 46.257 1.00 12.96 100 LYS A C 1
ATOM 814 O O . LYS A 1 103 ? 18.420 7.641 45.934 1.00 14.05 100 LYS A O 1
ATOM 820 N N . LEU A 1 104 ? 18.597 9.861 45.824 1.00 10.13 101 LEU A N 1
ATOM 821 C CA . LEU A 1 104 ? 19.670 9.826 44.858 1.00 10.75 101 LEU A CA 1
ATOM 822 C C . LEU A 1 104 ? 21.024 10.243 45.405 1.00 10.73 101 LEU A C 1
ATOM 823 O O . LEU A 1 104 ? 22.000 10.155 44.672 1.00 11.82 101 LEU A O 1
ATOM 828 N N . ASN A 1 105 ? 21.092 10.659 46.660 1.00 10.83 102 ASN A N 1
ATOM 829 C CA . ASN A 1 105 ? 22.336 10.935 47.286 1.00 11.56 102 ASN A CA 1
ATOM 830 C C . ASN A 1 105 ? 23.157 11.939 46.517 1.00 11.20 102 ASN A C 1
ATOM 831 O O . ASN A 1 105 ? 24.362 11.814 46.333 1.00 13.19 102 ASN A O 1
ATOM 836 N N . VAL A 1 106 ? 22.477 12.975 46.071 1.00 10.37 103 VAL A N 1
ATOM 837 C CA . VAL A 1 106 ? 23.161 14.027 45.313 1.00 9.69 103 VAL A CA 1
ATOM 838 C C . VAL A 1 106 ? 23.677 15.152 46.171 1.00 8.94 103 VAL A C 1
ATOM 839 O O . VAL A 1 106 ? 23.226 15.327 47.314 1.00 10.28 103 VAL A O 1
ATOM 843 N N . ASN A 1 107 ? 24.651 15.926 45.673 1.00 8.63 104 ASN A N 1
ATOM 844 C CA . ASN A 1 107 ? 25.078 17.092 46.425 1.00 8.77 104 ASN A CA 1
ATOM 845 C C . ASN A 1 107 ? 24.056 18.160 46.544 1.00 8.84 104 ASN A C 1
ATOM 846 O O . ASN A 1 107 ? 23.916 18.804 47.565 1.00 8.91 104 ASN A O 1
ATOM 851 N N . ILE A 1 108 ? 23.311 18.383 45.455 1.00 7.30 105 ILE A N 1
ATOM 852 C CA . ILE A 1 108 ? 22.373 19.468 45.367 1.00 7.25 105 ILE A CA 1
ATOM 853 C C . ILE A 1 108 ? 21.092 18.934 44.796 1.00 6.46 105 ILE A C 1
ATOM 854 O O . ILE A 1 108 ? 21.086 18.370 43.700 1.00 7.00 105 ILE A O 1
ATOM 859 N N . SER A 1 109 ? 20.009 19.168 45.497 1.00 7.15 106 SER A N 1
ATOM 860 C CA A SER A 1 109 ? 18.701 18.794 45.000 0.70 7.19 106 SER A CA 1
ATOM 861 C CA B SER A 1 109 ? 18.701 18.778 45.113 0.30 6.98 106 SER A CA 1
ATOM 862 C C . SER A 1 109 ? 17.853 19.992 44.915 1.00 7.34 106 SER A C 1
ATOM 863 O O . SER A 1 109 ? 17.942 20.944 45.688 1.00 8.73 106 SER A O 1
ATOM 868 N N . ILE A 1 110 ? 16.969 20.000 43.958 1.00 7.13 107 ILE A N 1
ATOM 869 C CA . ILE A 1 110 ? 16.117 21.135 43.667 1.00 7.06 107 ILE A CA 1
ATOM 870 C C . ILE A 1 110 ? 14.707 20.649 43.535 1.00 6.91 107 ILE A C 1
ATOM 871 O O . ILE A 1 110 ? 14.438 19.729 42.752 1.00 7.52 107 ILE A O 1
ATOM 876 N N . GLY A 1 111 ? 13.777 21.257 44.253 1.00 6.66 108 GLY A N 1
ATOM 877 C CA . GLY A 1 111 ? 12.339 20.942 44.161 1.00 7.24 108 GLY A CA 1
ATOM 878 C C . GLY A 1 111 ? 11.625 22.172 43.650 1.00 7.04 108 GLY A C 1
ATOM 879 O O . GLY A 1 111 ? 11.960 23.272 44.097 1.00 7.35 108 GLY A O 1
ATOM 880 N N . SER A 1 112 ? 10.625 22.052 42.822 1.00 6.32 109 SER A N 1
ATOM 881 C CA . SER A 1 112 ? 9.823 23.186 42.443 1.00 6.18 109 SER A CA 1
ATOM 882 C C . SER A 1 112 ? 8.388 22.831 42.328 1.00 6.80 109 SER A C 1
ATOM 883 O O . SER A 1 112 ? 8.080 21.736 41.781 1.00 7.17 109 SER A O 1
ATOM 886 N N . THR A 1 113 ? 7.488 23.694 42.731 1.00 6.97 110 THR A N 1
ATOM 887 C CA . THR A 1 113 ? 6.047 23.418 42.604 1.00 7.65 110 THR A CA 1
ATOM 888 C C . THR A 1 113 ? 5.338 24.760 42.661 1.00 7.71 110 THR A C 1
ATOM 889 O O . THR A 1 113 ? 5.729 25.642 43.384 1.00 7.71 110 THR A O 1
ATOM 893 N N . ALA A 1 114 ? 4.331 24.879 41.836 1.00 7.82 111 ALA A N 1
ATOM 894 C CA . ALA A 1 114 ? 3.479 26.074 41.862 1.00 8.42 111 ALA A CA 1
ATOM 895 C C . ALA A 1 114 ? 2.095 25.746 41.432 1.00 8.91 111 ALA A C 1
ATOM 896 O O . ALA A 1 114 ? 1.859 25.293 40.291 1.00 13.03 111 ALA A O 1
ATOM 898 N N . GLY A 1 115 ? 1.166 26.061 42.280 1.00 8.30 112 GLY A N 1
ATOM 899 C CA . GLY A 1 115 ? -0.250 25.855 41.953 1.00 8.95 112 GLY A CA 1
ATOM 900 C C . GLY A 1 115 ? -0.870 27.201 41.717 1.00 7.89 112 GLY A C 1
ATOM 901 O O . GLY A 1 115 ? -0.839 27.737 40.597 1.00 7.61 112 GLY A O 1
ATOM 902 N N . VAL A 1 116 ? -1.491 27.702 42.776 1.00 8.23 113 VAL A N 1
ATOM 903 C CA . VAL A 1 116 ? -2.020 29.056 42.778 1.00 9.19 113 VAL A CA 1
ATOM 904 C C . VAL A 1 116 ? -1.134 29.907 43.657 1.00 8.96 113 VAL A C 1
ATOM 905 O O . VAL A 1 116 ? -0.885 29.595 44.808 1.00 10.72 113 VAL A O 1
ATOM 909 N N . GLY A 1 117 ? -0.621 30.977 43.058 1.00 7.77 114 GLY A N 1
ATOM 910 C CA . GLY A 1 117 ? 0.311 31.880 43.782 1.00 8.26 114 GLY A CA 1
ATOM 911 C C . GLY A 1 117 ? 1.617 31.942 43.060 1.00 7.51 114 GLY A C 1
ATOM 912 O O . GLY A 1 117 ? 1.746 31.660 41.859 1.00 7.74 114 GLY A O 1
ATOM 913 N N . ARG A 1 118 ? 2.658 32.174 43.827 1.00 7.66 115 ARG A N 1
ATOM 914 C CA . ARG A 1 118 ? 3.993 32.390 43.205 1.00 7.42 115 ARG A CA 1
ATOM 915 C C . ARG A 1 118 ? 4.769 31.152 43.096 1.00 7.75 115 ARG A C 1
ATOM 916 O O . ARG A 1 118 ? 5.831 31.165 42.478 1.00 8.78 115 ARG A O 1
ATOM 924 N N . GLY A 1 119 ? 4.321 30.063 43.692 1.00 7.69 116 GLY A N 1
ATOM 925 C CA . GLY A 1 119 ? 5.130 28.870 43.624 1.00 8.70 116 GLY A CA 1
ATOM 926 C C . GLY A 1 119 ? 6.336 28.937 44.512 1.00 7.98 116 GLY A C 1
ATOM 927 O O . GLY A 1 119 ? 6.599 29.902 45.209 1.00 9.40 116 GLY A O 1
ATOM 928 N N . ALA A 1 120 ? 7.080 27.832 44.487 1.00 6.63 117 ALA A N 1
ATOM 929 C CA . ALA A 1 120 ? 8.186 27.675 45.358 1.00 6.97 117 ALA A CA 1
ATOM 930 C C . ALA A 1 120 ? 9.248 26.847 44.720 1.00 6.09 117 ALA A C 1
ATOM 931 O O . ALA A 1 120 ? 8.988 25.884 44.019 1.00 6.86 117 ALA A O 1
ATOM 933 N N . ILE A 1 121 ? 10.489 27.226 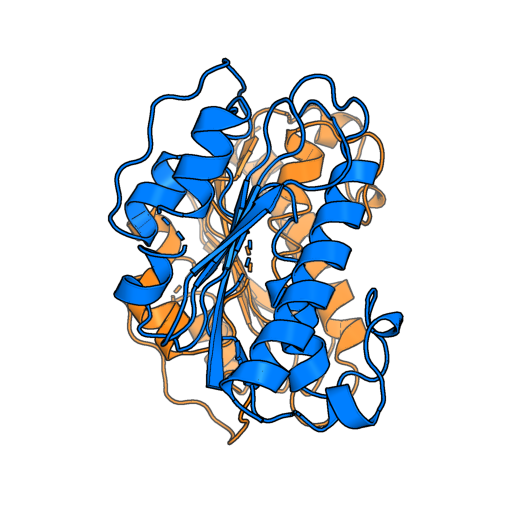45.020 1.00 6.25 118 ILE A N 1
ATOM 934 C CA . ILE A 1 121 ? 11.669 26.464 44.654 1.00 6.99 118 ILE A CA 1
ATOM 935 C C . ILE A 1 121 ? 12.520 26.261 45.842 1.00 6.40 118 ILE A C 1
ATOM 936 O O . ILE A 1 121 ? 12.774 27.220 46.623 1.00 6.66 118 ILE A O 1
ATOM 941 N N . CYS A 1 122 ? 12.967 25.037 46.065 1.00 6.64 119 CYS A N 1
ATOM 942 C CA . CYS A 1 122 ? 13.885 24.764 47.131 1.00 6.53 119 CYS A CA 1
ATOM 943 C C . CYS A 1 122 ? 15.164 24.227 46.539 1.00 6.56 119 CYS A C 1
ATOM 944 O O . CYS A 1 122 ? 15.125 23.294 45.718 1.00 7.56 119 CYS A O 1
ATOM 947 N N . ILE A 1 123 ? 16.292 24.742 46.921 1.00 7.63 120 ILE A N 1
ATOM 948 C CA . ILE A 1 123 ? 17.589 24.248 46.572 1.00 7.31 120 ILE A CA 1
ATOM 949 C C . ILE A 1 123 ? 18.217 23.768 47.820 1.00 8.03 120 ILE A C 1
ATOM 950 O O . ILE A 1 123 ? 18.421 24.553 48.760 1.00 8.53 120 ILE A O 1
ATOM 955 N N . LEU A 1 124 ? 18.484 22.489 47.915 1.00 8.10 121 LEU A N 1
ATOM 956 C CA . LEU A 1 124 ? 19.065 21.859 49.100 1.00 8.49 121 LEU A CA 1
ATOM 957 C C . LEU A 1 124 ? 20.417 21.376 48.792 1.00 8.86 121 LEU A C 1
ATOM 958 O O . LEU A 1 124 ? 20.642 20.512 47.942 1.00 9.17 121 LEU A O 1
ATOM 963 N N . THR A 1 125 ? 21.424 21.935 49.447 1.00 9.41 122 THR A N 1
ATOM 964 C CA . THR A 1 125 ? 22.792 21.473 49.235 1.00 11.35 122 THR A CA 1
ATOM 965 C C . THR A 1 125 ? 23.260 20.608 50.362 1.00 12.18 122 THR A C 1
ATOM 966 O O . THR A 1 125 ? 22.525 20.332 51.279 1.00 13.65 122 THR A O 1
ATOM 970 N N . ASP A 1 126 ? 24.537 20.237 50.298 1.00 12.61 123 ASP A N 1
ATOM 971 C CA . ASP A 1 126 ? 25.084 19.479 51.391 1.00 14.37 123 ASP A CA 1
ATOM 972 C C . ASP A 1 126 ? 25.102 20.286 52.693 1.00 14.74 123 ASP A C 1
ATOM 973 O O . ASP A 1 126 ? 25.212 19.713 53.761 1.00 18.34 123 ASP A O 1
ATOM 978 N N . ASN A 1 127 ? 25.049 21.592 52.560 1.00 14.97 124 ASN A N 1
ATOM 979 C CA . ASN A 1 127 ? 25.303 22.526 53.741 1.00 16.60 124 ASN A CA 1
ATOM 980 C C . ASN A 1 127 ? 24.124 23.342 54.104 1.00 16.01 124 ASN A C 1
ATOM 981 O O . ASN A 1 127 ? 24.046 23.797 55.216 1.00 17.64 124 ASN A O 1
ATOM 986 N N . ASN A 1 128 ? 23.233 23.610 53.187 1.00 14.54 125 ASN A N 1
ATOM 987 C CA . ASN A 1 128 ? 22.164 24.558 53.513 1.00 14.82 125 ASN A CA 1
ATOM 988 C C . ASN A 1 128 ? 20.931 24.328 52.693 1.00 13.09 125 ASN A C 1
ATOM 989 O O . ASN A 1 128 ? 20.995 23.617 51.696 1.00 12.85 125 ASN A O 1
ATOM 994 N N . ARG A 1 129 ? 19.823 24.928 53.067 1.00 13.09 126 ARG A N 1
ATOM 995 C CA . ARG A 1 129 ? 18.582 24.803 52.368 1.00 11.78 126 ARG A CA 1
ATOM 996 C C . ARG A 1 129 ? 18.182 26.213 51.989 1.00 11.51 126 ARG A C 1
ATOM 997 O O . ARG A 1 129 ? 18.172 27.160 52.833 1.00 14.69 126 ARG A O 1
ATOM 1005 N N . TYR A 1 130 ? 17.737 26.392 50.794 1.00 9.67 127 TYR A N 1
ATOM 1006 C CA . TYR A 1 130 ? 17.294 27.671 50.246 1.00 9.73 127 TYR A CA 1
ATOM 1007 C C . TYR A 1 130 ? 15.870 27.486 49.766 1.00 9.70 127 TYR A C 1
ATOM 1008 O O . TYR A 1 130 ? 15.621 26.430 49.151 1.00 11.15 127 TYR A O 1
ATOM 1017 N N . LEU A 1 131 ? 14.980 28.358 50.048 1.00 8.98 128 LEU A N 1
ATOM 1018 C CA . LEU A 1 131 ? 13.582 28.214 49.680 1.00 9.22 128 LEU A CA 1
ATOM 1019 C C . LEU A 1 131 ? 13.056 29.531 49.296 1.00 9.16 128 LEU A C 1
ATOM 1020 O O . LEU A 1 131 ? 13.129 30.463 50.127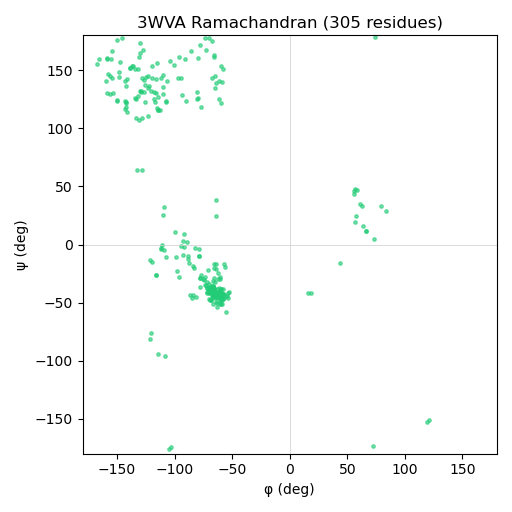 1.00 10.71 128 LEU A O 1
ATOM 1025 N N . PHE A 1 132 ? 12.539 29.702 48.111 1.00 8.47 129 PHE A N 1
ATOM 1026 C CA . PHE A 1 132 ? 12.094 31.002 47.666 1.00 8.58 129 PHE A CA 1
ATOM 1027 C C . PHE A 1 132 ? 10.951 30.825 46.743 1.00 8.31 129 PHE A C 1
ATOM 1028 O O . PHE A 1 132 ? 10.807 29.864 46.006 1.00 8.38 129 PHE A O 1
ATOM 1036 N N . THR A 1 133 ? 10.058 31.820 46.768 1.00 8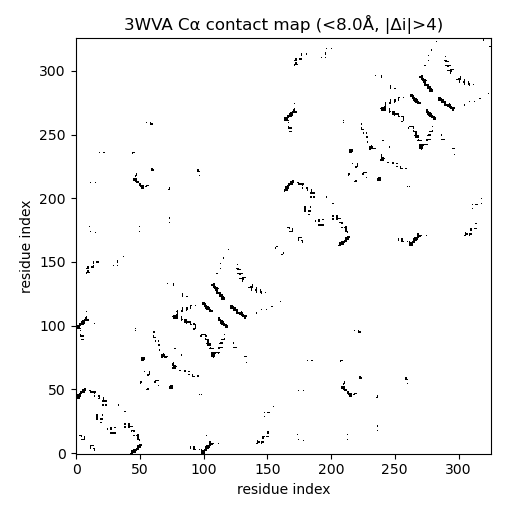.93 130 THR A N 1
ATOM 1037 C CA . THR A 1 133 ? 9.000 31.910 45.805 1.00 9.16 130 THR A CA 1
ATOM 1038 C C . THR A 1 133 ? 9.438 32.493 44.468 1.00 9.97 130 THR A C 1
ATOM 1039 O O . THR A 1 133 ? 10.426 33.254 44.434 1.00 11.97 130 THR A O 1
ATOM 1043 N N . SER A 1 134 ? 8.693 32.273 43.392 1.00 9.46 131 SER A N 1
ATOM 1044 C CA . SER A 1 134 ? 8.918 33.051 42.193 1.00 9.62 131 SER A CA 1
ATOM 1045 C C . SER A 1 134 ? 8.398 34.444 42.396 1.00 10.56 131 SER A C 1
ATOM 1046 O O . SER A 1 134 ? 7.802 34.765 43.452 1.00 10.91 131 SER A O 1
ATOM 1049 N N . ASP A 1 135 ? 8.595 35.280 41.382 1.00 10.77 132 ASP A N 1
ATOM 1050 C CA . ASP A 1 135 ? 8.087 36.646 41.477 1.00 12.40 132 ASP A CA 1
ATOM 1051 C C . ASP A 1 135 ? 6.673 36.835 40.911 1.00 12.27 132 ASP A C 1
ATOM 1052 O O . ASP A 1 135 ? 6.134 37.994 40.855 1.00 14.06 132 ASP A O 1
ATOM 1057 N N . VAL A 1 136 ? 6.126 35.743 40.365 1.00 10.16 133 VAL A N 1
ATOM 1058 C CA . VAL A 1 136 ? 4.923 35.883 39.568 1.00 10.19 133 VAL A CA 1
ATOM 1059 C C . VAL A 1 136 ? 3.749 35.107 40.177 1.00 9.56 133 VAL A C 1
ATOM 1060 O O . VAL A 1 136 ? 3.873 33.896 40.328 1.00 8.84 133 VAL A O 1
ATOM 1064 N N . TYR A 1 137 ? 2.659 35.762 40.425 1.00 8.90 134 TYR A N 1
ATOM 1065 C CA . TYR A 1 137 ? 1.476 35.112 40.858 1.00 9.18 134 TYR A CA 1
ATOM 1066 C C . TYR A 1 137 ? 0.763 34.528 39.705 1.00 9.88 134 TYR A C 1
ATOM 1067 O O . TYR A 1 137 ? 0.572 35.234 38.660 1.00 12.23 134 TYR A O 1
ATOM 1076 N N . ALA A 1 138 ? 0.474 33.252 39.737 1.00 8.86 135 ALA A N 1
ATOM 1077 C CA . ALA A 1 138 ? -0.161 32.622 38.596 1.00 8.55 135 ALA A CA 1
ATOM 1078 C C . ALA A 1 138 ? -1.094 31.570 39.097 1.00 7.99 135 ALA A C 1
ATOM 1079 O O . ALA A 1 138 ? -1.239 31.356 40.264 1.00 8.89 135 ALA A O 1
ATOM 1081 N N . ASN A 1 139 ? -1.806 30.912 38.195 1.00 8.87 136 ASN A N 1
ATOM 1082 C CA . ASN A 1 139 ? -2.780 29.931 38.593 1.00 9.99 136 ASN A CA 1
ATOM 1083 C C . ASN A 1 139 ? -2.745 28.789 37.615 1.00 10.54 136 ASN A C 1
ATOM 1084 O O . ASN A 1 139 ? -3.093 28.920 36.439 1.00 11.04 136 ASN A O 1
ATOM 1089 N N . LEU A 1 140 ? -2.411 27.655 38.161 1.00 10.97 137 LEU A N 1
ATOM 1090 C CA . LEU A 1 140 ? -2.191 26.459 37.345 1.00 12.34 137 LEU A CA 1
ATOM 1091 C C . LEU A 1 140 ? -3.455 25.984 36.670 1.00 14.83 137 LEU A C 1
ATOM 1092 O O . LEU A 1 140 ? -3.426 25.371 35.594 1.00 15.92 137 LEU A O 1
ATOM 1097 N N . ILE A 1 141 ? -4.565 26.261 37.290 1.00 13.06 138 ILE A N 1
ATOM 1098 C CA . ILE A 1 141 ? -5.864 25.789 36.766 1.00 17.88 138 ILE A CA 1
ATOM 1099 C C . ILE A 1 141 ? -6.401 26.681 35.736 1.00 17.23 138 ILE A C 1
ATOM 1100 O O . ILE A 1 141 ? -6.934 26.231 34.686 1.00 20.18 138 ILE A O 1
ATOM 1105 N N . THR A 1 142 ? -6.342 27.981 35.935 1.00 14.72 139 THR A N 1
ATOM 1106 C CA . THR A 1 142 ? -6.957 28.943 34.978 1.00 14.19 139 THR A CA 1
ATOM 1107 C C . THR A 1 142 ? -5.955 29.297 33.882 1.00 16.49 139 THR A C 1
ATOM 1108 O O . THR A 1 142 ? -6.305 29.945 32.874 1.00 16.66 139 THR A O 1
ATOM 1112 N N . PHE A 1 143 ? -4.687 28.913 34.124 1.00 14.25 140 PHE A N 1
ATOM 1113 C CA . PHE A 1 143 ? -3.541 29.250 33.246 1.00 14.84 140 PHE A CA 1
ATOM 1114 C C . PHE A 1 143 ? -3.143 30.677 33.338 1.00 12.76 140 PHE A C 1
ATOM 1115 O O . PHE A 1 143 ? -2.201 31.072 32.654 1.00 14.10 140 PHE A O 1
ATOM 1123 N N . GLU A 1 144 ? -3.729 31.460 34.207 1.00 12.36 141 GLU A N 1
ATOM 1124 C CA . GLU A 1 144 ? -3.374 32.840 34.340 1.00 13.27 141 GLU A CA 1
ATOM 1125 C C . GLU A 1 144 ? -1.926 32.970 34.710 1.00 10.78 141 GLU A C 1
ATOM 1126 O O . GLU A 1 144 ? -1.527 32.459 35.741 1.00 11.23 141 GLU A O 1
ATOM 1132 N N . ASN A 1 145 ? -1.173 33.661 33.885 1.00 11.58 142 ASN A N 1
ATOM 1133 C CA . ASN A 1 145 ? 0.242 33.969 34.065 1.00 11.73 142 ASN A CA 1
ATOM 1134 C C . ASN A 1 145 ? 1.107 32.744 34.215 1.00 10.60 142 ASN A C 1
ATOM 1135 O O . ASN A 1 145 ? 2.230 32.879 34.650 1.00 10.07 142 ASN A O 1
ATOM 1140 N N . ILE A 1 146 ? 0.707 31.590 33.723 1.00 10.77 143 ILE A N 1
ATOM 1141 C CA A ILE A 1 146 ? 1.407 30.365 33.964 0.50 10.33 143 ILE A CA 1
ATOM 1142 C CA B ILE A 1 146 ? 1.530 30.434 34.110 0.50 10.58 143 ILE A CA 1
ATOM 1143 C C . ILE A 1 146 ? 2.825 30.389 33.331 1.00 10.23 143 ILE A C 1
ATOM 1144 O O . ILE A 1 146 ? 3.798 29.968 33.859 1.00 9.93 143 ILE A O 1
ATOM 1153 N N . LYS A 1 147 ? 2.830 30.892 32.102 1.00 10.51 144 LYS A N 1
ATOM 1154 C CA . LYS A 1 147 ? 4.032 30.845 31.344 1.00 11.66 144 LYS A CA 1
ATOM 1155 C C . LYS A 1 147 ? 5.037 31.838 31.919 1.00 10.82 144 LYS A C 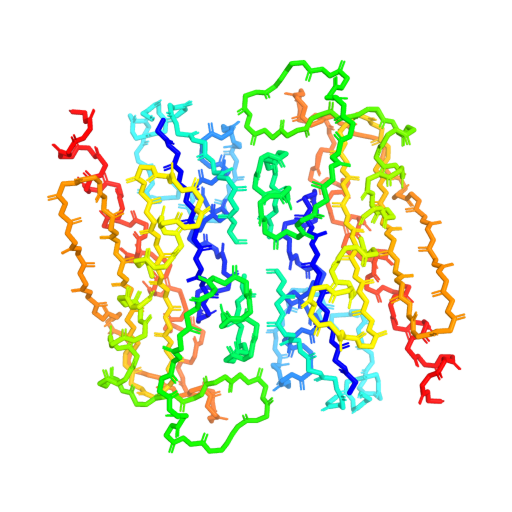1
ATOM 1156 O O . LYS A 1 147 ? 6.223 31.530 32.034 1.00 10.30 144 LYS A O 1
ATOM 1162 N N . GLU A 1 148 ? 4.526 32.977 32.348 1.00 11.06 145 GLU A N 1
ATOM 1163 C CA . GLU A 1 148 ? 5.431 33.977 32.963 1.00 10.84 145 GLU A CA 1
ATOM 1164 C C . GLU A 1 148 ? 5.992 33.438 34.224 1.00 8.84 145 GLU A C 1
ATOM 1165 O O . GLU A 1 148 ? 7.148 33.631 34.515 1.00 9.63 145 GLU A O 1
ATOM 1171 N N . ARG A 1 149 ? 5.159 32.739 35.041 1.00 8.74 146 ARG A N 1
ATOM 1172 C CA . ARG A 1 149 ? 5.675 32.191 36.248 1.00 7.92 146 ARG A CA 1
ATOM 1173 C C . ARG A 1 149 ? 6.668 31.112 35.964 1.00 7.56 146 ARG A C 1
ATOM 1174 O O . ARG A 1 149 ? 7.665 31.000 36.689 1.00 8.30 146 ARG A O 1
ATOM 1182 N N . GLN A 1 150 ? 6.428 30.288 34.953 1.00 8.77 147 GLN A N 1
ATOM 1183 C CA . GLN A 1 150 ? 7.361 29.203 34.617 1.00 8.44 147 GLN A CA 1
ATOM 1184 C C . GLN A 1 150 ? 8.714 29.817 34.285 1.00 8.54 147 GLN A C 1
ATOM 1185 O O . GLN A 1 150 ? 9.714 29.331 34.798 1.00 8.85 147 GLN A O 1
ATOM 1191 N N . LYS A 1 151 ? 8.739 30.787 33.414 1.00 9.16 148 LYS A N 1
ATOM 1192 C CA . LYS A 1 151 ? 10.010 31.368 32.987 1.00 10.02 148 LYS A CA 1
ATOM 1193 C C . LYS A 1 151 ? 10.694 32.053 34.190 1.00 9.81 148 LYS A C 1
ATOM 1194 O O . LYS A 1 151 ? 11.927 31.925 34.329 1.00 10.52 148 LYS A O 1
ATOM 1200 N N . ASN A 1 152 ? 9.913 32.785 34.969 1.00 9.67 149 ASN A N 1
ATOM 1201 C CA . ASN A 1 152 ? 10.531 33.410 36.084 1.00 9.18 149 ASN A CA 1
ATOM 1202 C C . ASN A 1 152 ? 11.111 32.407 37.035 1.00 8.73 149 ASN A C 1
ATOM 1203 O O . ASN A 1 152 ? 12.196 32.594 37.604 1.00 9.44 149 ASN A O 1
ATOM 1208 N N . GLY A 1 153 ? 10.412 31.324 37.289 1.00 8.77 150 GLY A N 1
ATOM 1209 C CA . GLY A 1 153 ? 10.893 30.275 38.220 1.00 7.76 150 GLY A CA 1
ATOM 1210 C C . GLY A 1 153 ? 12.149 29.650 37.699 1.00 6.90 150 GLY A C 1
ATOM 1211 O O . GLY A 1 153 ? 13.058 29.401 38.452 1.00 8.62 150 GLY A O 1
ATOM 1212 N N . ILE A 1 154 ? 12.211 29.372 36.371 1.00 7.76 151 ILE A N 1
ATOM 1213 C CA . ILE A 1 154 ? 13.414 28.782 35.858 1.00 7.71 151 ILE A CA 1
ATOM 1214 C C . ILE A 1 154 ? 14.581 29.717 36.036 1.00 7.22 151 ILE A C 1
ATOM 1215 O O . ILE A 1 154 ? 15.648 29.355 36.467 1.00 8.27 151 ILE A O 1
ATOM 1220 N N . GLU A 1 155 ? 14.383 30.988 35.591 1.00 8.66 152 GLU A N 1
ATOM 1221 C CA . GLU A 1 155 ? 15.493 31.924 35.700 1.00 9.37 152 GLU A CA 1
ATOM 1222 C C . GLU A 1 155 ? 15.896 32.152 37.138 1.00 8.67 152 GLU A C 1
ATOM 1223 O O . GLU A 1 155 ? 17.105 32.185 37.446 1.00 9.31 152 GLU A O 1
ATOM 1229 N N . LYS A 1 156 ? 14.933 32.294 38.031 1.00 8.42 153 LYS A N 1
ATOM 1230 C CA . LYS A 1 156 ? 15.316 32.520 39.403 1.00 8.61 153 LYS A CA 1
ATOM 1231 C C . LYS A 1 156 ? 15.984 31.301 39.995 1.00 8.59 153 LYS A C 1
ATOM 1232 O O . LYS A 1 156 ? 16.970 31.423 40.720 1.00 8.85 153 LYS A O 1
ATOM 1238 N N . GLY A 1 157 ? 15.488 30.140 39.636 1.00 8.36 154 GLY A N 1
ATOM 1239 C CA . GLY A 1 157 ? 16.102 28.898 40.085 1.00 8.29 154 GLY A CA 1
ATOM 1240 C C . GLY A 1 157 ? 17.533 28.748 39.640 1.00 8.64 154 GLY A C 1
ATOM 1241 O O . GLY A 1 157 ? 18.408 28.417 40.429 1.00 9.39 154 GLY A O 1
ATOM 1242 N N . ILE A 1 158 ? 17.780 29.023 38.360 1.00 7.78 155 ILE A N 1
ATOM 1243 C CA . ILE A 1 158 ? 19.124 28.894 37.857 1.00 8.43 155 ILE A CA 1
ATOM 1244 C C . ILE A 1 158 ? 19.982 29.960 38.426 1.00 8.62 155 ILE A C 1
ATOM 1245 O O . ILE A 1 158 ? 21.130 29.683 38.792 1.00 8.79 155 ILE A O 1
ATOM 1250 N N . LYS A 1 159 ? 19.508 31.207 38.563 1.00 9.23 156 LYS A N 1
ATOM 1251 C CA . LYS A 1 159 ? 20.368 32.240 39.107 1.00 10.37 156 LYS A CA 1
ATOM 1252 C C . LYS A 1 159 ? 20.718 31.923 40.535 1.00 9.89 156 LYS A C 1
ATOM 1253 O O . LYS A 1 159 ? 21.899 32.046 40.903 1.00 10.32 156 LYS A O 1
ATOM 1259 N N . ARG A 1 160 ? 19.776 31.458 41.334 1.00 9.00 157 ARG A N 1
ATOM 1260 C CA . ARG A 1 160 ? 20.102 31.095 42.683 1.00 9.82 157 ARG A CA 1
ATOM 1261 C C . ARG A 1 160 ? 20.987 29.887 42.742 1.00 8.77 157 ARG A C 1
ATOM 1262 O O . ARG A 1 160 ? 21.963 29.890 43.521 1.00 9.53 157 ARG A O 1
ATOM 1270 N N . PHE A 1 161 ? 20.784 28.929 41.864 1.00 8.31 158 PHE A N 1
ATOM 1271 C CA . PHE A 1 161 ? 21.630 27.775 41.865 1.00 8.61 158 PHE A CA 1
ATOM 1272 C C . PHE A 1 161 ? 23.039 28.217 41.594 1.00 8.61 158 PHE A C 1
ATOM 1273 O O . PHE A 1 161 ? 23.958 27.708 42.259 1.00 8.98 158 PHE A O 1
ATOM 1281 N N . LEU A 1 162 ? 23.265 29.106 40.655 1.00 8.21 159 LEU A N 1
ATOM 1282 C CA . LEU A 1 162 ? 24.654 29.476 40.342 1.00 10.09 159 LEU A CA 1
ATOM 1283 C C . LEU A 1 162 ? 25.229 30.235 41.496 1.00 10.62 159 LEU A C 1
ATOM 1284 O O . LEU A 1 162 ? 26.408 29.982 41.847 1.00 12.39 159 LEU A O 1
ATOM 1289 N N . GLU A 1 163 ? 24.488 31.066 42.204 1.00 10.40 160 GLU A N 1
ATOM 1290 C CA . GLU A 1 163 ? 25.022 31.786 43.362 1.00 11.69 160 GLU A CA 1
ATOM 1291 C C . GLU A 1 163 ? 25.387 30.792 44.423 1.00 11.02 160 GLU A C 1
ATOM 1292 O O . GLU A 1 163 ? 26.430 30.964 45.023 1.00 12.63 160 GLU A O 1
ATOM 1298 N N . ILE A 1 164 ? 24.536 29.837 44.706 1.00 10.99 161 ILE A N 1
ATOM 1299 C CA . ILE A 1 164 ? 24.762 28.882 45.753 1.00 11.88 161 ILE A CA 1
ATOM 1300 C C . ILE A 1 164 ? 25.926 28.001 45.387 1.00 10.90 161 ILE A C 1
ATOM 1301 O O . ILE A 1 164 ? 26.785 27.672 46.227 1.00 11.94 161 ILE A O 1
ATOM 1306 N N . LEU A 1 165 ? 26.007 27.540 44.165 1.00 10.75 162 LEU A N 1
ATOM 1307 C CA . LEU A 1 165 ? 27.086 26.672 43.727 1.00 11.36 162 LEU A CA 1
ATOM 1308 C C . LEU A 1 165 ? 28.375 27.378 43.930 1.00 11.70 162 LEU A C 1
ATOM 1309 O O . LEU A 1 165 ? 29.358 26.814 44.489 1.00 11.97 162 LEU A O 1
ATOM 1314 N N . LYS A 1 166 ? 28.443 28.612 43.492 1.00 11.91 163 LYS A N 1
ATOM 1315 C CA . LYS A 1 166 ? 29.717 29.364 43.652 1.00 13.04 163 LYS A CA 1
ATOM 1316 C C . LYS A 1 166 ? 30.063 29.551 45.100 1.00 15.42 163 LYS A C 1
ATOM 1317 O O . LYS A 1 166 ? 31.197 29.340 45.478 1.00 16.30 163 LYS A O 1
ATOM 1323 N N . LYS A 1 167 ? 29.087 29.913 45.947 1.00 13.23 164 LYS A N 1
ATOM 1324 C CA . LYS A 1 167 ? 29.362 30.241 47.340 1.00 15.57 164 LYS A CA 1
ATOM 1325 C C . LYS A 1 167 ? 29.777 29.033 48.100 1.00 14.62 164 LYS A C 1
ATOM 1326 O O . LYS A 1 167 ? 30.758 29.040 48.859 1.00 17.05 164 LYS A O 1
ATOM 1332 N N . GLU A 1 168 ? 29.145 27.897 47.810 1.00 13.40 165 GLU A N 1
ATOM 1333 C CA . GLU A 1 168 ? 29.342 26.729 48.616 1.00 13.38 165 GLU A CA 1
ATOM 1334 C C . GLU A 1 168 ? 30.376 25.799 48.071 1.00 13.31 165 GLU A C 1
ATOM 1335 O O . GLU A 1 168 ? 30.965 25.052 48.838 1.00 16.45 165 GLU A O 1
ATOM 1341 N N . TYR A 1 169 ? 30.595 25.772 46.751 1.00 11.87 166 TYR A N 1
ATOM 1342 C CA . TYR A 1 169 ? 31.464 24.757 46.149 1.00 11.41 166 TYR A CA 1
ATOM 1343 C C . TYR A 1 169 ? 32.620 25.424 45.452 1.00 12.79 166 TYR A C 1
ATOM 1344 O O . TYR A 1 169 ? 33.550 24.702 45.180 1.00 14.97 166 TYR A O 1
ATOM 1353 N N . PHE A 1 170 ? 32.628 26.711 45.172 1.00 13.20 167 PHE A N 1
ATOM 1354 C CA . PHE A 1 170 ? 33.818 27.290 44.495 1.00 14.29 167 PHE A CA 1
ATOM 1355 C C . PHE A 1 170 ? 34.272 28.505 45.303 1.00 18.06 167 PHE A C 1
ATOM 1356 O O . PHE A 1 170 ? 34.423 29.577 44.732 1.00 23.79 167 PHE A O 1
ATOM 1378 N N . ILE B 1 5 ? -6.174 7.984 31.113 1.00 11.53 2 ILE B N 1
ATOM 1379 C CA . ILE B 1 5 ? -5.078 7.179 30.598 1.00 10.51 2 ILE B CA 1
ATOM 1380 C C . ILE B 1 5 ? -3.790 7.758 31.164 1.00 10.19 2 ILE B C 1
ATOM 1381 O O . ILE B 1 5 ? -3.422 8.912 30.825 1.00 11.86 2 ILE B O 1
ATOM 1386 N N . THR B 1 6 ? -3.080 7.024 32.001 1.00 8.63 3 THR B N 1
ATOM 1387 C CA . THR B 1 6 ? -1.893 7.611 32.616 1.00 8.35 3 THR B CA 1
ATOM 1388 C C . THR B 1 6 ? -0.680 7.265 31.805 1.00 7.59 3 THR B C 1
ATOM 1389 O O . THR B 1 6 ? -0.514 6.184 31.260 1.00 8.49 3 THR B O 1
ATOM 1393 N N . VAL B 1 7 ? 0.207 8.220 31.744 1.00 7.28 4 VAL B N 1
ATOM 1394 C CA . VAL B 1 7 ? 1.460 8.101 30.994 1.00 7.07 4 VAL B CA 1
ATOM 1395 C C . VAL B 1 7 ? 2.597 8.471 31.902 1.00 6.16 4 VAL B C 1
ATOM 1396 O O . VAL B 1 7 ? 2.503 9.416 32.690 1.00 7.32 4 VAL B O 1
ATOM 1400 N N . ALA B 1 8 ? 3.711 7.816 31.794 1.00 6.55 5 ALA B N 1
ATOM 1401 C CA . ALA B 1 8 ? 4.972 8.269 32.387 1.00 6.50 5 ALA B CA 1
ATOM 1402 C C . ALA B 1 8 ? 6.067 8.033 31.432 1.00 6.46 5 ALA B C 1
ATOM 1403 O O . ALA B 1 8 ? 6.000 7.118 30.593 1.00 6.61 5 ALA B O 1
ATOM 1405 N N . THR B 1 9 ? 7.108 8.846 31.517 1.00 6.20 6 THR B N 1
ATOM 1406 C CA . THR B 1 9 ? 8.247 8.715 30.688 1.00 6.30 6 THR B CA 1
ATOM 1407 C C . THR B 1 9 ? 9.534 8.754 31.393 1.00 6.32 6 THR B C 1
ATOM 1408 O O . THR B 1 9 ? 9.635 9.426 32.448 1.00 7.21 6 THR B O 1
ATOM 1412 N N . ALA B 1 10 ? 10.517 8.082 30.843 1.00 6.52 7 ALA B N 1
ATOM 1413 C CA . ALA B 1 10 ? 11.902 8.142 31.289 1.00 6.59 7 ALA B CA 1
ATOM 1414 C C . ALA B 1 10 ? 12.707 8.364 30.088 1.00 6.38 7 ALA B C 1
ATOM 1415 O O . ALA B 1 10 ? 12.829 7.495 29.238 1.00 7.56 7 ALA B O 1
ATOM 1417 N N . GLU B 1 11 ? 13.208 9.564 29.965 1.00 6.65 8 GLU B N 1
ATOM 1418 C CA . GLU B 1 11 ? 13.795 10.054 28.738 1.00 7.08 8 GLU B CA 1
ATOM 1419 C C . GLU B 1 11 ? 15.167 10.500 28.922 1.00 6.73 8 GLU B C 1
ATOM 1420 O O . GLU B 1 11 ? 15.497 11.085 29.937 1.00 7.72 8 GLU B O 1
ATOM 1426 N N . CYS B 1 12 ? 16.005 10.305 27.929 1.00 6.93 9 CYS B N 1
ATOM 1427 C CA . CYS B 1 12 ? 17.366 10.803 27.999 1.00 7.97 9 CYS B CA 1
ATOM 1428 C C . CYS B 1 12 ? 17.526 11.737 26.809 1.00 8.62 9 CYS B C 1
ATOM 1429 O O . CYS B 1 12 ? 17.300 12.915 26.980 1.00 8.94 9 CYS B O 1
ATOM 1432 N N . PHE B 1 13 ? 17.778 11.253 25.590 1.00 7.52 10 PHE B N 1
ATOM 1433 C CA . PHE B 1 13 ? 18.070 12.154 24.504 1.00 8.15 10 PHE B CA 1
ATOM 1434 C C . PHE B 1 13 ? 16.948 13.096 24.153 1.00 7.27 10 PHE B C 1
ATOM 1435 O O . PHE B 1 13 ? 17.174 14.098 23.573 1.00 9.06 10 PHE B O 1
ATOM 1443 N N . THR B 1 14 ? 15.698 12.719 24.471 1.00 6.98 11 THR B N 1
ATOM 1444 C CA . THR B 1 14 ? 14.591 13.582 24.112 1.00 7.92 11 THR B CA 1
ATOM 1445 C C . THR B 1 14 ? 14.278 14.533 25.305 1.00 8.50 11 THR B C 1
ATOM 1446 O O . THR B 1 14 ? 13.368 15.327 25.162 1.00 8.47 11 THR B O 1
ATOM 1450 N N . HIS B 1 15 ? 15.043 14.482 26.395 1.00 7.82 12 HIS B N 1
ATOM 1451 C CA . HIS B 1 15 ? 15.032 15.582 27.401 1.00 7.74 12 HIS B CA 1
ATOM 1452 C C . HIS B 1 15 ? 13.719 15.759 28.041 1.00 7.59 12 HIS B C 1
ATOM 1453 O O . HIS B 1 15 ? 13.383 16.851 28.468 1.00 9.10 12 HIS B O 1
ATOM 1460 N N . ALA B 1 16 ? 12.988 14.705 28.220 1.00 7.10 13 ALA B N 1
ATOM 1461 C CA . ALA B 1 16 ? 11.654 14.683 28.859 1.00 7.04 13 ALA B CA 1
ATOM 1462 C C . ALA B 1 16 ? 10.667 15.402 28.031 1.00 7.79 13 ALA B C 1
ATOM 1463 O O . ALA B 1 16 ? 9.537 15.503 28.480 1.00 8.04 13 ALA B O 1
ATOM 1465 N N . ASN B 1 17 ? 10.959 15.755 26.807 1.00 7.77 14 ASN B N 1
ATOM 1466 C CA A ASN B 1 17 ? 9.996 16.530 26.054 0.50 8.15 14 ASN B CA 1
ATOM 1467 C CA B ASN B 1 17 ? 10.016 16.519 25.974 0.50 8.22 14 ASN B CA 1
ATOM 1468 C C . ASN B 1 17 ? 8.900 15.686 25.424 1.00 7.88 14 ASN B C 1
ATOM 1469 O O . ASN B 1 17 ? 7.880 16.236 25.080 1.00 9.21 14 ASN B O 1
ATOM 1478 N N . ILE B 1 18 ? 9.105 14.365 25.319 1.00 7.12 15 ILE B N 1
ATOM 1479 C CA . ILE B 1 18 ? 7.938 13.562 24.927 1.00 7.34 15 ILE B CA 1
ATOM 1480 C C . ILE B 1 18 ? 6.875 13.678 25.999 1.00 7.09 15 ILE B C 1
ATOM 1481 O O . ILE B 1 18 ? 5.700 14.033 25.724 1.00 7.14 15 ILE B O 1
ATOM 1486 N N . GLY B 1 19 ? 7.261 13.392 27.253 1.00 7.40 16 GLY B N 1
ATOM 1487 C CA . GLY B 1 19 ? 6.270 13.527 28.298 1.00 6.85 16 GLY B CA 1
ATOM 1488 C C . GLY B 1 19 ? 5.804 14.892 28.567 1.00 6.94 16 GLY B C 1
ATOM 1489 O O . GLY B 1 19 ? 4.624 15.077 28.841 1.00 7.22 16 GLY B O 1
ATOM 1490 N N . LEU B 1 20 ? 6.649 15.896 28.465 1.00 7.11 17 LEU B N 1
ATOM 1491 C CA A LEU B 1 20 ? 6.192 17.246 28.693 0.50 7.44 17 LEU B CA 1
ATOM 1492 C CA B LEU B 1 20 ? 6.188 17.255 28.692 0.50 7.23 17 LEU B CA 1
ATOM 1493 C C . LEU B 1 20 ? 5.241 17.688 27.587 1.00 7.81 17 LEU B C 1
ATOM 1494 O O . LEU B 1 20 ? 4.247 18.334 27.870 1.00 7.82 17 LEU B O 1
ATOM 1503 N N . THR B 1 21 ? 5.474 17.274 26.355 1.00 7.43 18 THR B N 1
ATOM 1504 C CA . THR B 1 21 ? 4.521 17.626 25.284 1.00 8.73 18 THR B CA 1
ATOM 1505 C C . THR B 1 21 ? 3.194 16.911 25.570 1.00 7.57 18 THR B C 1
ATOM 1506 O O . THR B 1 21 ? 2.138 17.521 25.346 1.00 8.12 18 THR B O 1
ATOM 1510 N N . ILE B 1 22 ? 3.241 15.628 25.923 1.00 7.69 19 ILE B N 1
ATOM 1511 C CA . ILE B 1 22 ? 1.986 14.967 26.203 1.00 7.60 19 ILE B CA 1
ATOM 1512 C C . ILE B 1 22 ? 1.239 15.724 27.312 1.00 7.22 19 ILE B C 1
ATOM 1513 O O . ILE B 1 22 ? 0.042 15.895 27.223 1.00 7.43 19 ILE B O 1
ATOM 1518 N N . HIS B 1 23 ? 1.960 16.139 28.338 1.00 7.24 20 HIS B N 1
ATOM 1519 C CA . HIS B 1 23 ? 1.316 16.875 29.392 1.00 7.33 20 HIS B CA 1
ATOM 1520 C C . HIS B 1 23 ? 0.681 18.161 28.901 1.00 7.47 20 HIS B C 1
ATOM 1521 O O . HIS B 1 23 ? -0.468 18.401 29.255 1.00 7.96 20 HIS B O 1
ATOM 1528 N N . LYS B 1 24 ? 1.412 18.963 28.164 1.00 8.67 21 LYS B N 1
ATOM 1529 C CA . LYS B 1 24 ? 0.888 20.219 27.689 1.00 8.67 21 LYS B CA 1
ATOM 1530 C C . LYS B 1 24 ? -0.324 20.003 26.829 1.00 8.60 21 LYS B C 1
ATOM 1531 O O . LYS B 1 24 ? -1.285 20.747 26.893 1.00 8.87 21 LYS B O 1
ATOM 1537 N N . ALA B 1 25 ? -0.299 18.944 26.005 1.00 8.58 22 ALA B N 1
ATOM 1538 C CA . ALA B 1 25 ? -1.428 18.680 25.109 1.00 9.08 22 ALA B CA 1
ATOM 1539 C C . ALA B 1 25 ? -2.584 18.282 26.001 1.00 8.95 22 ALA B C 1
ATOM 1540 O O . ALA B 1 25 ? -3.717 18.792 25.868 1.00 10.85 22 ALA B O 1
ATOM 1542 N N . ALA B 1 26 ? -2.374 17.394 26.936 1.00 9.02 23 ALA B N 1
ATOM 1543 C CA . ALA B 1 26 ? -3.440 16.857 27.777 1.00 10.16 23 ALA B CA 1
ATOM 1544 C C . ALA B 1 26 ? -4.062 17.990 28.582 1.00 9.89 23 ALA B C 1
ATOM 1545 O O . ALA B 1 26 ? -5.306 18.021 28.692 1.00 11.36 23 ALA B O 1
ATOM 1547 N N . ALA B 1 27 ? -3.252 18.889 29.155 1.00 10.41 24 ALA B N 1
ATOM 1548 C CA . ALA B 1 27 ? -3.740 19.918 30.044 1.00 10.71 24 ALA B CA 1
ATOM 1549 C C . ALA B 1 27 ? -4.352 21.059 29.213 1.00 11.79 24 ALA B C 1
ATOM 1550 O O . ALA B 1 27 ? -4.864 21.954 29.776 1.00 13.39 24 ALA B O 1
ATOM 1552 N N . GLY B 1 28 ? -4.287 20.993 27.879 1.00 10.71 25 GLY B N 1
ATOM 1553 C CA . GLY B 1 28 ? -4.931 21.944 27.013 1.00 12.19 25 GLY B CA 1
ATOM 1554 C C . GLY B 1 28 ? -4.163 23.223 26.881 1.00 12.58 25 GLY B C 1
ATOM 1555 O O . GLY B 1 28 ? -4.783 24.267 26.662 1.00 15.48 25 GLY B O 1
ATOM 1556 N N . TYR B 1 29 ? -2.832 23.226 26.919 1.00 12.48 26 TYR B N 1
ATOM 1557 C CA . TYR B 1 29 ? -2.081 24.438 26.597 1.00 14.10 26 TYR B CA 1
ATOM 1558 C C . TYR B 1 29 ? -2.433 24.854 25.183 1.00 15.59 26 TYR B C 1
ATOM 1559 O O . TYR B 1 29 ? -2.579 24.020 24.301 1.00 15.31 26 TYR B O 1
ATOM 1568 N N . GLU B 1 30 ? -2.575 26.162 25.043 1.00 17.97 27 GLU B N 1
ATOM 1569 C CA . GLU B 1 30 ? -2.975 26.727 23.783 1.00 20.57 27 GLU B CA 1
ATOM 1570 C C . GLU B 1 30 ? -1.853 26.715 22.770 1.00 17.34 27 GLU B C 1
ATOM 1571 O O . GLU B 1 30 ? -2.118 26.620 21.570 1.00 18.47 27 GLU B O 1
ATOM 1577 N N . ASP B 1 31 ? -0.634 26.820 23.233 1.00 16.78 28 ASP B N 1
ATOM 1578 C CA . ASP B 1 31 ? 0.496 26.810 22.359 1.00 17.11 28 ASP B CA 1
ATOM 1579 C C . ASP B 1 31 ? 1.609 26.053 23.034 1.00 17.54 28 ASP B C 1
ATOM 1580 O O . ASP B 1 31 ? 1.793 26.195 24.277 1.00 17.79 28 ASP B O 1
ATOM 1585 N N . PHE B 1 32 ? 2.286 25.200 22.286 1.00 15.46 29 PHE B N 1
ATOM 1586 C CA . PHE B 1 32 ? 3.473 24.502 22.843 1.00 15.30 29 PHE B CA 1
ATOM 1587 C C . PHE B 1 32 ? 4.301 24.052 21.698 1.00 16.47 29 PHE B C 1
ATOM 1588 O O . PHE B 1 32 ? 3.789 23.859 20.592 1.00 16.09 29 PHE B O 1
ATOM 1596 N N . GLU B 1 33 ? 5.563 23.767 21.964 1.00 16.35 30 GLU B N 1
ATOM 1597 C CA . GLU B 1 33 ? 6.482 23.548 20.932 1.00 21.47 30 GLU B CA 1
ATOM 1598 C C . GLU B 1 33 ? 6.094 22.511 19.961 1.00 21.05 30 GLU B C 1
ATOM 1599 O O . GLU B 1 33 ? 6.189 22.725 18.733 1.00 26.44 30 GLU B O 1
ATOM 1605 N N . PHE B 1 34 ? 5.612 21.413 20.412 1.00 16.77 31 PHE B N 1
ATOM 1606 C CA . PHE B 1 34 ? 5.300 20.376 19.398 1.00 15.44 31 PHE B CA 1
ATOM 1607 C C . PHE B 1 34 ? 3.813 20.154 19.181 1.00 13.84 31 PHE B C 1
ATOM 1608 O O . PHE B 1 34 ? 3.389 19.103 18.719 1.00 14.52 31 PHE B O 1
ATOM 1616 N N . LYS B 1 35 ? 3.057 21.211 19.340 1.00 14.57 32 LYS B N 1
ATOM 1617 C CA . LYS B 1 35 ? 1.650 21.139 19.112 1.00 12.87 32 LYS B CA 1
ATOM 1618 C C . LYS B 1 35 ? 1.288 20.783 17.686 1.00 13.11 32 LYS B C 1
ATOM 1619 O O . LYS B 1 35 ? 0.264 20.177 17.429 1.00 13.72 32 LYS B O 1
ATOM 1625 N N . TYR B 1 36 ? 2.158 21.178 16.755 1.00 15.06 33 TYR B N 1
ATOM 1626 C CA . TYR B 1 36 ? 1.905 20.884 15.346 1.00 17.01 33 TYR B CA 1
ATOM 1627 C C . TYR B 1 36 ? 1.742 19.428 15.058 1.00 17.24 33 TYR B C 1
ATOM 1628 O O . TYR B 1 36 ? 1.135 19.070 14.046 1.00 20.31 33 TYR B O 1
ATOM 1637 N N . LEU B 1 37 ? 2.174 18.558 15.982 1.00 15.39 34 LEU B N 1
ATOM 1638 C CA . LEU B 1 37 ? 2.029 17.143 15.766 1.00 16.87 34 LEU B CA 1
ATOM 1639 C C . LEU B 1 37 ? 0.633 16.618 16.033 1.00 15.66 34 LEU B C 1
ATOM 1640 O O . LEU B 1 37 ? 0.334 15.484 15.716 1.00 17.83 34 LEU B O 1
ATOM 1645 N N . PHE B 1 38 ? -0.222 17.466 16.629 1.00 14.00 35 PHE B N 1
ATOM 1646 C CA . PHE B 1 38 ? -1.530 17.011 17.093 1.00 14.30 35 PHE B CA 1
ATOM 1647 C C . PHE B 1 38 ? -2.580 17.648 16.190 1.00 16.37 35 PHE B C 1
ATOM 1648 O O . PHE B 1 38 ? -2.616 18.892 16.070 1.00 18.49 35 PHE B O 1
ATOM 1656 N N . SER B 1 39 ? -3.454 16.817 15.687 1.00 17.67 36 SER B N 1
ATOM 1657 C CA . SER B 1 39 ? -4.617 17.374 15.062 1.00 18.42 36 SER B CA 1
ATOM 1658 C C . SER B 1 39 ? -5.567 17.938 16.143 1.00 17.96 36 SER B C 1
ATOM 1659 O O . SER B 1 39 ? -5.465 17.675 17.352 1.00 15.75 36 SER B O 1
ATOM 1662 N N . GLU B 1 40 ? -6.552 18.707 15.734 1.00 18.11 37 GLU B N 1
ATOM 1663 C CA . GLU B 1 40 ? -7.563 19.163 16.646 1.00 18.96 37 GLU B CA 1
ATOM 1664 C C . GLU B 1 40 ? -8.297 18.023 17.342 1.00 17.97 37 GLU B C 1
ATOM 1665 O O . GLU B 1 40 ? -8.622 18.082 18.534 1.00 16.43 37 GLU B O 1
ATOM 1671 N N . GLU B 1 41 ? -8.555 16.967 16.604 1.00 18.92 38 GLU B N 1
ATOM 1672 C CA . GLU B 1 41 ? -9.246 15.857 17.235 1.00 20.45 38 GLU B CA 1
ATOM 1673 C C . GLU B 1 41 ? -8.296 15.190 18.219 1.00 17.36 38 GLU B C 1
ATOM 1674 O O . GLU B 1 41 ? -8.709 14.789 19.311 1.00 16.37 38 GLU B O 1
ATOM 1680 N N . ASP B 1 42 ? -7.044 15.048 17.813 1.00 17.12 39 ASP B N 1
ATOM 1681 C CA . ASP B 1 42 ? -6.054 14.532 18.790 1.00 15.84 39 ASP B CA 1
ATOM 1682 C C . ASP B 1 42 ? -6.037 15.309 20.097 1.00 14.34 39 ASP B C 1
ATOM 1683 O O . ASP B 1 42 ? -5.931 14.706 21.165 1.00 13.69 39 ASP B O 1
ATOM 1688 N N . LEU B 1 43 ? -6.138 16.637 19.988 1.00 13.18 40 LEU B N 1
ATOM 1689 C CA . LEU B 1 43 ? -6.101 17.442 21.193 1.00 12.01 40 LEU B CA 1
ATOM 1690 C C . LEU B 1 43 ? -7.335 17.180 22.059 1.00 11.56 40 LEU B C 1
ATOM 1691 O O . LEU B 1 43 ? -7.175 17.176 23.256 1.00 12.38 40 LEU B O 1
ATOM 1696 N N . LYS B 1 44 ? -8.494 16.861 21.475 1.00 12.72 41 LYS B N 1
ATOM 1697 C CA . LYS B 1 44 ? -9.575 16.395 22.313 1.00 13.85 41 LYS B CA 1
ATOM 1698 C C . LYS B 1 44 ? -9.348 15.078 22.977 1.00 13.27 41 LYS B C 1
ATOM 1699 O O . LYS B 1 44 ? -9.594 14.920 24.167 1.00 13.28 41 LYS B O 1
ATOM 1705 N N . LEU B 1 45 ? -8.765 14.132 22.219 1.00 12.60 42 LEU B N 1
ATOM 1706 C CA . LEU B 1 45 ? -8.482 12.855 22.820 1.00 12.47 42 LEU B CA 1
ATOM 1707 C C . LEU B 1 45 ? -7.487 13.020 23.978 1.00 10.97 42 LEU B C 1
ATOM 1708 O O . LEU B 1 45 ? -7.617 12.321 24.976 1.00 11.66 42 LEU B O 1
ATOM 1721 N N A LYS B 1 47 ? -7.158 15.151 26.188 0.50 10.19 44 LYS B N 1
ATOM 1722 N N B LYS B 1 47 ? -7.174 15.160 26.174 0.50 9.79 44 LYS B N 1
ATOM 1723 C CA A LYS B 1 47 ? -7.615 15.600 27.482 0.50 10.32 44 LYS B CA 1
ATOM 1724 C CA B LYS B 1 47 ? -7.752 15.590 27.457 0.50 9.74 44 LYS B CA 1
ATOM 1725 C C A LYS B 1 47 ? -7.944 14.441 28.416 0.50 9.79 44 LYS B C 1
ATOM 1726 C C B LYS B 1 47 ? -7.875 14.416 28.420 0.50 9.31 44 LYS B C 1
ATOM 1727 O O A LYS B 1 47 ? -8.198 14.652 29.598 0.50 10.22 44 LYS B O 1
ATOM 1728 O O B LYS B 1 47 ? -7.867 14.567 29.616 0.50 9.32 44 LYS B O 1
ATOM 1739 N N . ASN B 1 48 ? -7.930 13.204 27.865 1.00 9.05 45 ASN B N 1
ATOM 1740 C CA . ASN B 1 48 ? -8.190 12.023 28.681 1.00 9.76 45 ASN B CA 1
ATOM 1741 C C . ASN B 1 48 ? -6.960 11.393 29.174 1.00 9.33 45 ASN B C 1
ATOM 1742 O O . ASN B 1 48 ? -7.022 10.274 29.709 1.00 10.52 45 ASN B O 1
ATOM 1747 N N . VAL B 1 49 ? -5.847 12.036 28.972 1.00 8.96 46 VAL B N 1
ATOM 1748 C CA . VAL B 1 49 ? -4.549 11.535 29.355 1.00 9.87 46 VAL B CA 1
ATOM 1749 C C . VAL B 1 49 ? -4.027 12.374 30.515 1.00 9.25 46 VAL B C 1
ATOM 1750 O O . VAL B 1 49 ? -4.255 13.586 30.549 1.00 9.56 46 VAL B O 1
ATOM 1754 N N . ARG B 1 50 ? -3.299 11.748 31.425 1.00 9.93 47 ARG B N 1
ATOM 1755 C CA . ARG B 1 50 ? -2.623 12.395 32.578 1.00 10.92 47 ARG B CA 1
ATOM 1756 C C . ARG B 1 50 ? -1.198 11.908 32.569 1.00 9.99 47 ARG B C 1
ATOM 1757 O O . ARG B 1 50 ? -0.964 10.704 32.514 1.00 10.19 47 ARG B O 1
ATOM 1765 N N . VAL B 1 51 ? -0.266 12.823 32.692 1.00 10.48 48 VAL B N 1
ATOM 1766 C CA . VAL B 1 51 ? 1.125 12.441 32.880 1.00 9.68 48 VAL B CA 1
ATOM 1767 C C . VAL B 1 51 ? 1.447 12.302 34.327 1.00 9.38 48 VAL B C 1
ATOM 1768 O O . VAL B 1 51 ? 1.176 13.258 35.120 1.00 10.69 48 VAL B O 1
ATOM 1772 N N . ILE B 1 52 ? 1.918 11.174 34.745 1.00 9.01 49 ILE B N 1
ATOM 1773 C CA . ILE B 1 52 ? 2.316 11.009 36.184 1.00 9.33 49 ILE B CA 1
ATOM 1774 C C . ILE B 1 52 ? 3.692 11.587 36.413 1.00 9.27 49 ILE B C 1
ATOM 1775 O O . ILE B 1 52 ? 3.921 12.315 37.423 1.00 9.36 49 ILE B O 1
ATOM 1780 N N . SER B 1 53 ? 4.624 11.296 35.519 1.00 8.70 50 SER B N 1
ATOM 1781 C CA A SER B 1 53 ? 5.992 11.847 35.592 0.60 8.39 50 SER B CA 1
ATOM 1782 C CA B SER B 1 53 ? 5.950 11.902 35.582 0.40 8.68 50 SER B CA 1
ATOM 1783 C C . SER B 1 53 ? 6.607 11.814 34.214 1.00 8.10 50 SER B C 1
ATOM 1784 O O . SER B 1 53 ? 6.323 10.872 33.454 1.00 8.09 50 SER B O 1
ATOM 1789 N N . ALA B 1 54 ? 7.444 12.755 33.908 1.00 8.02 51 ALA B N 1
ATOM 1790 C CA . ALA B 1 54 ? 8.340 12.709 32.769 1.00 7.97 51 ALA B CA 1
ATOM 1791 C C . ALA B 1 54 ? 9.713 12.965 33.243 1.00 8.23 51 ALA B C 1
ATOM 1792 O O . ALA B 1 54 ? 9.966 14.081 33.777 1.00 8.15 51 ALA B O 1
ATOM 1802 N N . PHE B 1 56 ? 13.877 13.132 33.028 1.00 7.92 53 PHE B N 1
ATOM 1803 C CA . PHE B 1 56 ? 15.111 13.081 32.314 1.00 8.26 53 PHE B CA 1
ATOM 1804 C C . PHE B 1 56 ? 16.106 12.384 33.193 1.00 8.29 53 PHE B C 1
ATOM 1805 O O . PHE B 1 56 ? 16.392 12.829 34.299 1.00 8.97 53 PHE B O 1
ATOM 1813 N N . VAL B 1 57 ? 16.658 11.310 32.696 1.00 8.57 54 VAL B N 1
ATOM 1814 C CA . VAL B 1 57 ? 17.423 10.398 33.575 1.00 9.27 54 VAL B CA 1
ATOM 1815 C C . VAL B 1 57 ? 18.725 10.061 32.912 1.00 9.20 54 VAL B C 1
ATOM 1816 O O . VAL B 1 57 ? 18.966 8.884 32.590 1.00 9.97 54 VAL B O 1
ATOM 1820 N N . PRO B 1 58 ? 19.616 11.024 32.690 1.00 8.57 55 PRO B N 1
ATOM 1821 C CA . PRO B 1 58 ? 20.891 10.766 31.954 1.00 9.28 55 PRO B C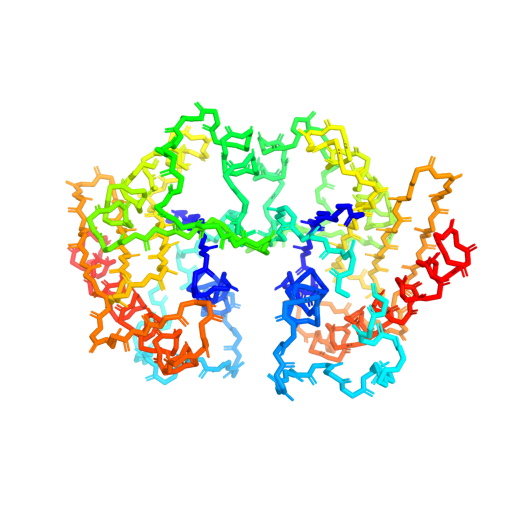A 1
ATOM 1822 C C . PRO B 1 58 ? 21.796 9.834 32.644 1.00 10.59 55 PRO B C 1
ATOM 1823 O O . PRO B 1 58 ? 22.631 9.182 31.959 1.00 13.88 55 PRO B O 1
ATOM 1827 N N . SER B 1 59 ? 21.638 9.574 33.855 1.00 9.42 56 SER B N 1
ATOM 1828 C CA A SER B 1 59 ? 22.627 8.737 34.584 0.70 9.50 56 SER B CA 1
ATOM 1829 C CA B SER B 1 59 ? 22.569 8.774 34.721 0.30 9.70 56 SER B CA 1
ATOM 1830 C C . SER B 1 59 ? 22.084 7.356 34.806 1.00 9.70 56 SER B C 1
ATOM 1831 O O . SER B 1 59 ? 20.918 7.124 35.095 1.00 10.10 56 SER B O 1
ATOM 1836 N N . ILE B 1 60 ? 22.989 6.378 34.672 1.00 10.21 57 ILE B N 1
ATOM 1837 C CA . ILE B 1 60 ? 22.605 4.994 34.994 1.00 11.05 57 ILE B CA 1
ATOM 1838 C C . ILE B 1 60 ? 22.162 4.906 36.401 1.00 11.90 57 ILE B C 1
ATOM 1839 O O . ILE B 1 60 ? 21.110 4.275 36.646 1.00 10.93 57 ILE B O 1
ATOM 1844 N N . ILE B 1 61 ? 22.897 5.496 37.328 1.00 12.62 58 ILE B N 1
ATOM 1845 C CA . ILE B 1 61 ? 22.578 5.325 38.720 1.00 15.36 58 ILE B CA 1
ATOM 1846 C C . ILE B 1 61 ? 21.190 5.928 38.970 1.00 13.27 58 ILE B C 1
ATOM 1847 O O . ILE B 1 61 ? 20.382 5.345 39.778 1.00 13.31 58 ILE B O 1
ATOM 1852 N N . GLY B 1 62 ? 20.855 7.052 38.347 1.00 12.15 59 GLY B N 1
ATOM 1853 C CA . GLY B 1 62 ? 19.516 7.638 38.519 1.00 11.71 59 GLY B CA 1
ATOM 1854 C C . GLY B 1 62 ? 18.448 6.669 38.039 1.00 11.01 59 GLY B C 1
ATOM 1855 O O . GLY B 1 62 ? 17.493 6.461 38.790 1.00 12.86 59 GLY B O 1
ATOM 1856 N N . VAL B 1 63 ? 18.571 6.146 36.842 1.00 10.86 60 VAL B N 1
ATOM 1857 C CA . VAL B 1 63 ? 17.543 5.245 36.253 1.00 10.50 60 VAL B CA 1
ATOM 1858 C C . VAL B 1 63 ? 17.396 4.030 37.251 1.00 9.19 60 VAL B C 1
ATOM 1859 O O . VAL B 1 63 ? 16.296 3.646 37.626 1.00 8.75 60 VAL B O 1
ATOM 1863 N N . GLU B 1 64 ? 18.541 3.534 37.632 1.00 8.26 61 GLU B N 1
ATOM 1864 C CA . GLU B 1 64 ? 18.524 2.269 38.383 1.00 8.41 61 GLU B CA 1
ATOM 1865 C C . GLU B 1 64 ? 17.871 2.483 39.730 1.00 8.58 61 GLU B C 1
ATOM 1866 O O . GLU B 1 64 ? 17.047 1.641 40.135 1.00 8.41 61 GLU B O 1
ATOM 1872 N N . LYS B 1 65 ? 18.199 3.566 40.435 1.00 8.90 62 LYS B N 1
ATOM 1873 C CA . LYS B 1 65 ? 17.652 3.825 41.731 1.00 9.24 62 LYS B CA 1
ATOM 1874 C C . LYS B 1 65 ? 16.178 4.200 41.665 1.00 9.52 62 LYS B C 1
ATOM 1875 O O . LYS B 1 65 ? 15.406 3.849 42.549 1.00 10.92 62 LYS B O 1
ATOM 1881 N N . LEU B 1 66 ? 15.816 4.950 40.634 1.00 8.57 63 LEU B N 1
ATOM 1882 C CA . LEU B 1 66 ? 14.442 5.412 40.637 1.00 9.53 63 LEU B CA 1
ATOM 1883 C C . LEU B 1 66 ? 13.496 4.292 40.191 1.00 9.20 63 LEU B C 1
ATOM 1884 O O . LEU B 1 66 ? 12.331 4.297 40.553 1.00 10.30 63 LEU B O 1
ATOM 1889 N N . LEU B 1 67 ? 13.974 3.364 39.353 1.00 9.06 64 LEU B N 1
ATOM 1890 C CA . LEU B 1 67 ? 13.069 2.342 38.753 1.00 9.69 64 LEU B CA 1
ATOM 1891 C C . LEU B 1 67 ? 13.326 0.997 39.326 1.00 9.74 64 LEU B C 1
ATOM 1892 O O . LEU B 1 67 ? 12.612 0.045 39.017 1.00 11.51 64 LEU B O 1
ATOM 1897 N N . ASP B 1 68 ? 14.335 0.830 40.182 1.00 9.10 65 ASP B N 1
ATOM 1898 C CA . ASP B 1 68 ? 14.698 -0.462 40.805 1.00 9.24 65 ASP B CA 1
ATOM 1899 C C . ASP B 1 68 ? 15.008 -1.469 39.733 1.00 9.42 65 ASP B C 1
ATOM 1900 O O . ASP B 1 68 ? 14.634 -2.643 39.842 1.00 9.85 65 ASP B O 1
ATOM 1905 N N . ILE B 1 69 ? 15.820 -1.051 38.770 1.00 8.98 66 ILE B N 1
ATOM 1906 C CA . ILE B 1 69 ? 16.279 -1.922 37.738 1.00 9.11 66 ILE B CA 1
ATOM 1907 C C . ILE B 1 69 ? 17.769 -1.846 37.568 1.00 8.67 66 ILE B C 1
ATOM 1908 O O . ILE B 1 69 ? 18.423 -1.036 38.244 1.00 8.28 66 ILE B O 1
ATOM 1913 N N . LYS B 1 70 ? 18.328 -2.701 36.729 1.00 9.17 67 LYS B N 1
ATOM 1914 C CA . LYS B 1 70 ? 19.769 -2.680 36.418 1.00 9.77 67 LYS B CA 1
ATOM 1915 C C . LYS B 1 70 ? 19.926 -2.457 34.921 1.00 10.18 67 LYS B C 1
ATOM 1916 O O . LYS B 1 70 ? 19.233 -3.075 34.121 1.00 11.49 67 LYS B O 1
ATOM 1922 N N . LEU B 1 71 ? 20.799 -1.519 34.617 1.00 9.73 68 LEU B N 1
ATOM 1923 C CA . LEU B 1 71 ? 21.147 -1.258 33.185 1.00 10.92 68 LEU B CA 1
ATOM 1924 C C . LEU B 1 71 ? 22.518 -1.847 32.836 1.00 11.23 68 LEU B C 1
ATOM 1925 O O . LEU B 1 71 ? 23.325 -2.050 33.694 1.00 11.68 68 LEU B O 1
ATOM 1930 N N . PRO B 1 72 ? 22.720 -2.078 31.558 1.00 11.44 69 PRO B N 1
ATOM 1931 C CA . PRO B 1 72 ? 24.041 -2.507 31.112 1.00 12.24 69 PRO B CA 1
ATOM 1932 C C . PRO B 1 72 ? 25.060 -1.449 31.306 1.00 13.04 69 PRO B C 1
ATOM 1933 O O . PRO B 1 72 ? 24.788 -0.251 31.430 1.00 11.81 69 PRO B O 1
ATOM 1937 N N . GLU B 1 73 ? 26.345 -1.869 31.296 1.00 14.04 70 GLU B N 1
ATOM 1938 C CA . GLU B 1 73 ? 27.413 -0.931 31.386 1.00 16.10 70 GLU B CA 1
ATOM 1939 C C . GLU B 1 73 ? 27.428 -0.011 30.128 1.00 13.92 70 GLU B C 1
ATOM 1940 O O . GLU B 1 73 ? 27.186 -0.505 29.056 1.00 12.07 70 GLU B O 1
ATOM 1946 N N . PRO B 1 74 ? 27.788 1.261 30.290 1.00 13.95 71 PRO B N 1
ATOM 1947 C CA . PRO B 1 74 ? 27.946 2.070 29.098 1.00 13.91 71 PRO B CA 1
ATOM 1948 C C . PRO B 1 74 ? 28.988 1.529 28.153 1.00 12.88 71 PRO B C 1
ATOM 1949 O O . PRO B 1 74 ? 29.936 0.815 28.469 1.00 14.48 71 PRO B O 1
ATOM 1953 N N . ASP B 1 75 ? 28.795 1.857 26.883 1.00 11.57 72 ASP B N 1
ATOM 1954 C CA . ASP B 1 75 ? 29.788 1.504 25.871 1.00 11.56 72 ASP B CA 1
ATOM 1955 C C . ASP B 1 75 ? 30.895 2.471 25.770 1.00 12.07 72 ASP B C 1
ATOM 1956 O O . ASP B 1 75 ? 31.921 2.121 25.240 1.00 15.86 72 ASP B O 1
ATOM 1961 N N . PHE B 1 76 ? 30.724 3.666 26.262 1.00 11.36 73 PHE B N 1
ATOM 1962 C CA . PHE B 1 76 ? 31.743 4.720 26.095 1.00 12.20 73 PHE B CA 1
ATOM 1963 C C . PHE B 1 76 ? 31.879 5.468 27.361 1.00 12.89 73 PHE B C 1
ATOM 1964 O O . PHE B 1 76 ? 30.903 5.610 28.121 1.00 13.42 73 PHE B O 1
ATOM 1972 N N . ASN B 1 77 ? 33.043 6.006 27.606 1.00 13.13 74 ASN B N 1
ATOM 1973 C CA . ASN B 1 77 ? 33.256 6.934 28.703 1.00 13.53 74 ASN B CA 1
ATOM 1974 C C . ASN B 1 77 ? 32.757 8.314 28.429 1.00 12.74 74 ASN B C 1
ATOM 1975 O O . ASN B 1 77 ? 33.171 8.923 27.444 1.00 13.57 74 ASN B O 1
ATOM 1980 N N . TYR B 1 78 ? 31.797 8.770 29.228 1.00 11.90 75 TYR B N 1
ATOM 1981 C CA . TYR B 1 78 ? 31.238 10.085 29.029 1.00 11.39 75 TYR B CA 1
ATOM 1982 C C . TYR B 1 78 ? 30.701 10.494 30.321 1.00 12.59 75 TYR B C 1
ATOM 1983 O O . TYR B 1 78 ? 29.921 9.764 30.936 1.00 14.61 75 TYR B O 1
ATOM 1992 N N . LYS B 1 79 ? 31.059 11.700 30.774 1.00 14.13 76 LYS B N 1
ATOM 1993 C CA . LYS B 1 79 ? 30.775 12.101 32.175 1.00 17.68 76 LYS B CA 1
ATOM 1994 C C . LYS B 1 79 ? 29.371 12.481 32.425 1.00 15.70 76 LYS B C 1
ATOM 1995 O O . LYS B 1 79 ? 28.891 12.329 33.542 1.00 18.41 76 LYS B O 1
ATOM 2001 N N . TYR B 1 80 ? 28.677 12.948 31.400 1.00 12.31 77 TYR B N 1
ATOM 2002 C CA . TYR B 1 80 ? 27.459 13.683 31.654 1.00 10.87 77 TYR B CA 1
ATOM 2003 C C . TYR B 1 80 ? 26.273 12.876 31.502 1.00 11.63 77 TYR B C 1
ATOM 2004 O O . TYR B 1 80 ? 25.195 13.325 31.911 1.00 12.01 77 TYR B O 1
ATOM 2013 N N . ALA B 1 81 ? 26.397 11.659 30.944 1.00 12.29 78 ALA B N 1
ATOM 2014 C CA . ALA B 1 81 ? 25.232 10.872 30.695 1.00 13.62 78 ALA B CA 1
ATOM 2015 C C . ALA B 1 81 ? 25.741 9.485 30.378 1.00 13.19 78 ALA B C 1
ATOM 2016 O O . ALA B 1 81 ? 26.857 9.336 29.942 1.00 13.80 78 ALA B O 1
ATOM 2018 N N . LYS B 1 82 ? 24.911 8.491 30.595 1.00 14.66 79 LYS B N 1
ATOM 2019 C CA . LYS B 1 82 ? 25.248 7.167 30.090 1.00 13.75 79 LYS B CA 1
ATOM 2020 C C . LYS B 1 82 ? 25.279 7.139 28.560 1.00 14.05 79 LYS B C 1
ATOM 2021 O O . LYS B 1 82 ? 24.535 7.811 27.886 1.00 17.35 79 LYS B O 1
ATOM 2027 N N . ALA B 1 83 ? 26.328 6.508 28.012 1.00 10.91 80 ALA B N 1
ATOM 2028 C CA . ALA B 1 83 ? 26.632 6.549 26.614 1.00 10.58 80 ALA B CA 1
ATOM 2029 C C . ALA B 1 83 ? 26.678 5.121 26.092 1.00 9.96 80 ALA B C 1
ATOM 2030 O O . ALA B 1 83 ? 27.634 4.359 26.359 1.00 10.20 80 ALA B O 1
ATOM 2032 N N . TYR B 1 84 ? 25.700 4.812 25.304 1.00 8.44 81 TYR B N 1
ATOM 2033 C CA . TYR B 1 84 ? 25.554 3.494 24.703 1.00 8.04 81 TYR B CA 1
ATOM 2034 C C . TYR B 1 84 ? 25.570 3.554 23.184 1.00 8.97 81 TYR B C 1
ATOM 2035 O O . TYR B 1 84 ? 25.295 4.583 22.577 1.00 8.90 81 TYR B O 1
ATOM 2044 N N . SER B 1 85 ? 25.997 2.423 22.637 1.00 9.42 82 SER B N 1
ATOM 2045 C CA . SER B 1 85 ? 25.771 2.164 21.243 1.00 11.47 82 SER B CA 1
ATOM 2046 C C . SER B 1 85 ? 24.281 1.967 20.982 1.00 9.50 82 SER B C 1
ATOM 2047 O O . SER B 1 85 ? 23.508 1.715 21.941 1.00 9.55 82 SER B O 1
ATOM 2050 N N . GLU B 1 86 ? 23.878 1.812 19.738 1.00 9.96 83 GLU B N 1
ATOM 2051 C CA . GLU B 1 86 ? 22.481 1.674 19.450 1.00 9.98 83 GLU B CA 1
ATOM 2052 C C . GLU B 1 86 ? 21.942 0.392 20.001 1.00 10.20 83 GLU B C 1
ATOM 2053 O O . GLU B 1 86 ? 20.803 0.378 20.497 1.00 9.89 83 GLU B O 1
ATOM 2059 N N . GLU B 1 87 ? 22.709 -0.733 19.990 1.00 11.54 84 GLU B N 1
ATOM 2060 C CA . GLU B 1 87 ? 22.172 -1.958 20.518 1.00 11.22 84 GLU B CA 1
ATOM 2061 C C . GLU B 1 87 ? 21.780 -1.870 21.962 1.00 11.23 84 GLU B C 1
ATOM 2062 O O . GLU B 1 87 ? 20.689 -2.321 22.367 1.00 11.67 84 GLU B O 1
ATOM 2068 N N . LYS B 1 88 ? 22.626 -1.213 22.779 1.00 10.36 85 LYS B N 1
ATOM 2069 C CA . LYS B 1 88 ? 22.261 -1.065 24.155 1.00 10.63 85 LYS B CA 1
ATOM 2070 C C . LYS B 1 88 ? 21.258 -0.004 24.365 1.00 8.68 85 LYS B C 1
ATOM 2071 O O . LYS B 1 88 ? 20.451 -0.145 25.260 1.00 10.03 85 LYS B O 1
ATOM 2077 N N . ASP B 1 89 ? 21.225 1.012 23.522 1.00 8.65 86 ASP B N 1
ATOM 2078 C CA . ASP B 1 89 ? 20.088 1.939 23.657 1.00 8.13 86 ASP B CA 1
ATOM 2079 C C . ASP B 1 89 ? 18.767 1.245 23.442 1.00 8.45 86 ASP B C 1
ATOM 2080 O O . ASP B 1 89 ? 17.830 1.553 24.173 1.00 7.88 86 ASP B O 1
ATOM 2085 N N . LEU B 1 90 ? 18.669 0.392 22.441 1.00 7.93 87 LEU B N 1
ATOM 2086 C CA . LEU B 1 90 ? 17.427 -0.345 22.290 1.00 8.95 87 LEU B CA 1
ATOM 2087 C C . LEU B 1 90 ? 17.075 -1.217 23.489 1.00 9.52 87 LEU B C 1
ATOM 2088 O O . LEU B 1 90 ? 15.916 -1.182 23.973 1.00 10.29 87 LEU B O 1
ATOM 2093 N N . GLU B 1 91 ? 18.067 -1.827 24.079 1.00 9.10 88 GLU B N 1
ATOM 2094 C CA . GLU B 1 91 ? 17.837 -2.653 25.258 1.00 10.32 88 GLU B CA 1
ATOM 2095 C C . GLU B 1 91 ? 17.406 -1.742 26.417 1.00 10.25 88 GLU B C 1
ATOM 2096 O O . GLU B 1 91 ? 16.490 -2.067 27.177 1.00 10.40 88 GLU B O 1
ATOM 2102 N N . VAL B 1 92 ? 18.055 -0.599 26.626 1.00 8.93 89 VAL B N 1
ATOM 2103 C CA . VAL B 1 92 ? 17.750 0.279 27.752 1.00 9.17 89 VAL B CA 1
ATOM 2104 C C . VAL B 1 92 ? 16.434 0.920 27.594 1.00 8.70 89 VAL B C 1
ATOM 2105 O O . VAL B 1 92 ? 15.763 1.095 28.609 1.00 8.33 89 VAL B O 1
ATOM 2109 N N . ALA B 1 93 ? 16.077 1.343 26.357 1.00 7.99 90 ALA B N 1
ATOM 2110 C CA . ALA B 1 93 ? 14.724 1.931 26.248 1.00 7.84 90 ALA B CA 1
ATOM 2111 C C . ALA B 1 93 ? 13.682 0.979 26.698 1.00 8.56 90 ALA B C 1
ATOM 2112 O O . ALA B 1 93 ? 12.737 1.400 27.385 1.00 8.86 90 ALA B O 1
ATOM 2114 N N A LYS B 1 94 ? 13.781 -0.304 26.362 0.50 9.12 91 LYS B N 1
ATOM 2115 N N B LYS B 1 94 ? 13.810 -0.252 26.297 0.50 8.47 91 LYS B N 1
ATOM 2116 C CA A LYS B 1 94 ? 12.851 -1.319 26.862 0.50 9.76 91 LYS B CA 1
ATOM 2117 C CA B LYS B 1 94 ? 12.953 -1.266 26.742 0.50 8.62 91 LYS B CA 1
ATOM 2118 C C A LYS B 1 94 ? 12.993 -1.539 28.372 0.50 9.59 91 LYS B C 1
ATOM 2119 C C B LYS B 1 94 ? 13.015 -1.427 28.272 0.50 8.78 91 LYS B C 1
ATOM 2120 O O A LYS B 1 94 ? 12.011 -1.699 29.090 0.50 9.49 91 LYS B O 1
ATOM 2121 O O B LYS B 1 94 ? 11.959 -1.341 28.892 0.50 8.65 91 LYS B O 1
ATOM 2132 N N . LEU B 1 95 ? 14.206 -1.570 28.875 1.00 9.08 92 LEU B N 1
ATOM 2133 C CA . LEU B 1 95 ? 14.333 -1.793 30.303 1.00 9.94 92 LEU B CA 1
ATOM 2134 C C . LEU B 1 95 ? 13.671 -0.645 31.091 1.00 8.91 92 LEU B C 1
ATOM 2135 O O . LEU B 1 95 ? 13.016 -0.867 32.090 1.00 8.70 92 LEU B O 1
ATOM 2148 N N . ALA B 1 97 ? 11.290 1.539 29.939 1.00 7.37 94 ALA B N 1
ATOM 2149 C CA . ALA B 1 97 ? 9.836 1.545 29.825 1.00 7.19 94 ALA B CA 1
ATOM 2150 C C . ALA B 1 97 ? 9.205 0.495 30.658 1.00 7.27 94 ALA B C 1
ATOM 2151 O O . ALA B 1 97 ? 8.192 0.744 31.335 1.00 7.43 94 ALA B O 1
ATOM 2153 N N . GLU B 1 98 ? 9.774 -0.689 30.688 1.00 8.16 95 GLU B N 1
ATOM 2154 C CA . GLU B 1 98 ? 9.202 -1.737 31.512 1.00 8.92 95 GLU B CA 1
ATOM 2155 C C . GLU B 1 98 ? 9.311 -1.405 33.000 1.00 8.76 95 GLU B C 1
ATOM 2156 O O . GLU B 1 98 ? 8.346 -1.539 33.753 1.00 9.72 95 GLU B O 1
ATOM 2162 N N . GLY B 1 99 ? 10.455 -0.887 33.424 1.00 8.41 96 GLY B N 1
ATOM 2163 C CA . GLY B 1 99 ? 10.603 -0.603 34.807 1.00 8.58 96 GLY B CA 1
ATOM 2164 C C . GLY B 1 99 ? 9.696 0.510 35.283 1.00 8.05 96 GLY B C 1
ATOM 2165 O O . GLY B 1 99 ? 9.183 0.502 36.375 1.00 8.53 96 GLY B O 1
ATOM 2166 N N . LEU B 1 100 ? 9.509 1.519 34.396 1.00 7.98 97 LEU B N 1
ATOM 2167 C CA . LEU B 1 100 ? 8.714 2.608 34.769 1.00 8.10 97 LEU B CA 1
ATOM 2168 C C . LEU B 1 100 ? 7.243 2.224 34.878 1.00 8.28 97 LEU B C 1
ATOM 2169 O O . LEU B 1 100 ? 6.497 2.677 35.727 1.00 8.76 97 LEU B O 1
ATOM 2174 N N . LYS B 1 101 ? 6.829 1.346 33.960 1.00 8.50 98 LYS B N 1
ATOM 2175 C CA . LYS B 1 101 ? 5.419 0.920 34.001 1.00 9.09 98 LYS B CA 1
ATOM 2176 C C . LYS B 1 101 ? 5.168 0.203 35.260 1.00 9.31 98 LYS B C 1
ATOM 2177 O O . LYS B 1 101 ? 4.079 0.413 35.847 1.00 10.01 98 LYS B O 1
ATOM 2183 N N . LYS B 1 102 ? 6.092 -0.658 35.695 1.00 9.83 99 LYS B N 1
ATOM 2184 C CA . LYS B 1 102 ? 5.909 -1.344 36.931 1.00 11.53 99 LYS B CA 1
ATOM 2185 C C . LYS B 1 102 ? 5.994 -0.416 38.145 1.00 11.12 99 LYS B C 1
ATOM 2186 O O . LYS B 1 102 ? 5.280 -0.579 39.130 1.00 14.06 99 LYS B O 1
ATOM 2192 N N . LYS B 1 103 ? 6.891 0.546 38.091 1.00 10.83 100 LYS B N 1
ATOM 2193 C CA . LYS B 1 103 ? 7.050 1.417 39.243 1.00 10.81 100 LYS B CA 1
ATOM 2194 C C . LYS B 1 103 ? 5.874 2.293 39.454 1.00 11.36 100 LYS B C 1
ATOM 2195 O O . LYS B 1 103 ? 5.464 2.554 40.586 1.00 13.09 100 LYS B O 1
ATOM 2201 N N . LEU B 1 104 ? 5.294 2.761 38.342 1.00 10.43 101 LEU B N 1
ATOM 2202 C CA . LEU B 1 104 ? 4.231 3.721 38.495 1.00 11.15 101 LEU B CA 1
ATOM 2203 C C . LEU B 1 104 ? 2.874 3.246 38.113 1.00 11.71 101 LEU B C 1
ATOM 2204 O O . LEU B 1 104 ? 1.868 4.017 38.253 1.00 12.89 101 LEU B O 1
ATOM 2209 N N . ASN B 1 105 ? 2.780 2.015 37.613 1.00 11.70 102 ASN B N 1
ATOM 2210 C CA . ASN B 1 105 ? 1.496 1.444 37.283 1.00 12.76 102 ASN B CA 1
ATOM 2211 C C . ASN B 1 105 ? 0.721 2.328 36.312 1.00 11.43 102 ASN B C 1
ATOM 2212 O O . ASN B 1 105 ? -0.500 2.544 36.497 1.00 12.25 102 ASN B O 1
ATOM 2217 N N . VAL B 1 106 ? 1.387 2.787 35.279 1.00 10.74 103 VAL B N 1
ATOM 2218 C CA . VAL B 1 106 ? 0.722 3.653 34.341 1.00 9.44 103 VAL B CA 1
ATOM 2219 C C . VAL B 1 106 ? 0.207 2.823 33.166 1.00 9.07 103 VAL B C 1
ATOM 2220 O O . VAL B 1 106 ? 0.677 1.710 32.929 1.00 10.06 103 VAL B O 1
ATOM 2224 N N . ASN B 1 107 ? -0.734 3.371 32.411 1.00 8.63 104 ASN B N 1
ATOM 2225 C CA . ASN B 1 107 ? -1.168 2.721 31.175 1.00 8.94 104 ASN B CA 1
ATOM 2226 C C . ASN B 1 107 ? -0.124 2.689 30.110 1.00 8.60 104 ASN B C 1
ATOM 2227 O O . ASN B 1 107 ? -0.023 1.718 29.391 1.00 9.42 104 ASN B O 1
ATOM 2232 N N . ILE B 1 108 ? 0.612 3.783 29.957 1.00 7.76 105 ILE B N 1
ATOM 2233 C CA . ILE B 1 108 ? 1.567 3.885 28.899 1.00 7.28 105 ILE B CA 1
ATOM 2234 C C . ILE B 1 108 ? 2.867 4.417 29.467 1.00 7.19 105 ILE B C 1
ATOM 2235 O O . ILE B 1 108 ? 2.842 5.463 30.127 1.00 7.31 105 ILE B O 1
ATOM 2240 N N . SER B 1 109 ? 3.932 3.681 29.232 1.00 7.10 106 SER B N 1
ATOM 2241 C CA A SER B 1 109 ? 5.251 4.073 29.680 0.50 7.23 106 SER B CA 1
ATOM 2242 C CA B SER B 1 109 ? 5.233 4.183 29.661 0.50 7.09 106 SER B CA 1
ATOM 2243 C C . SER B 1 109 ? 6.116 4.335 28.477 1.00 7.55 106 SER B C 1
ATOM 2244 O O . SER B 1 109 ? 6.060 3.572 27.520 1.00 9.23 106 SER B O 1
ATOM 2249 N N . ILE B 1 110 ? 6.968 5.313 28.470 1.00 6.56 107 ILE B N 1
ATOM 2250 C CA . ILE B 1 110 ? 7.844 5.637 27.370 1.00 6.77 107 ILE B CA 1
ATOM 2251 C C . ILE B 1 110 ? 9.240 5.691 27.886 1.00 6.99 107 ILE B C 1
ATOM 2252 O O . ILE B 1 110 ? 9.502 6.436 28.852 1.00 7.45 107 ILE B O 1
ATOM 2257 N N . GLY B 1 111 ? 10.184 5.037 27.231 1.00 6.94 108 GLY B N 1
ATOM 2258 C CA . GLY B 1 111 ? 11.637 5.153 27.561 1.00 7.03 108 GLY B CA 1
ATOM 2259 C C . GLY B 1 111 ? 12.348 5.680 26.342 1.00 7.42 108 GLY B C 1
ATOM 2260 O O . GLY B 1 111 ? 12.042 5.296 25.198 1.00 8.65 108 GLY B O 1
ATOM 2261 N N . SER B 1 112 ? 13.332 6.509 26.532 1.00 6.72 109 SER B N 1
ATOM 2262 C CA . SER B 1 112 ? 14.121 6.948 25.364 1.00 7.15 109 SER B CA 1
ATOM 2263 C C . SER B 1 112 ? 15.569 7.074 25.770 1.00 7.56 109 SER B C 1
ATOM 2264 O O . SER B 1 112 ? 15.861 7.511 26.886 1.00 7.71 109 SER B O 1
ATOM 2267 N N . THR B 1 113 ? 16.480 6.665 24.883 1.00 6.80 110 THR B N 1
ATOM 2268 C CA . THR B 1 113 ? 17.886 6.821 25.118 1.00 8.80 110 THR B CA 1
ATOM 2269 C C . THR B 1 113 ? 18.619 6.835 23.818 1.00 7.63 110 THR B C 1
ATOM 2270 O O . THR B 1 113 ? 18.240 6.129 22.924 1.00 7.68 110 THR B O 1
ATOM 2274 N N . ALA B 1 114 ? 19.662 7.626 23.771 1.00 8.18 111 ALA B N 1
ATOM 2275 C CA . ALA B 1 114 ? 20.515 7.622 22.570 1.00 7.80 111 ALA B CA 1
ATOM 2276 C C . ALA B 1 114 ? 21.846 8.022 22.937 1.00 9.13 111 ALA B C 1
ATOM 2277 O O . ALA B 1 114 ? 22.081 9.140 23.473 1.00 12.40 111 ALA B O 1
ATOM 2279 N N . GLY B 1 115 ? 22.774 7.250 22.505 1.00 8.34 112 GLY B N 1
ATOM 2280 C CA . GLY B 1 115 ? 24.170 7.566 22.723 1.00 8.04 112 GLY B CA 1
ATOM 2281 C C . GLY B 1 115 ? 24.823 7.840 21.401 1.00 6.92 112 GLY B C 1
ATOM 2282 O O . GLY B 1 115 ? 24.781 8.967 20.899 1.00 7.29 112 GLY B O 1
ATOM 2283 N N . VAL B 1 116 ? 25.427 6.813 20.821 1.00 7.91 113 VAL B N 1
ATOM 2284 C CA . VAL B 1 116 ? 25.998 6.878 19.497 1.00 8.93 113 VAL B CA 1
ATOM 2285 C C . VAL B 1 116 ? 25.094 6.089 18.606 1.00 8.23 113 VAL B C 1
ATOM 2286 O O . VAL B 1 116 ? 24.866 4.866 18.871 1.00 9.94 113 VAL B O 1
ATOM 2290 N N . GLY B 1 117 ? 24.564 6.685 17.568 1.00 7.94 114 GLY B N 1
ATOM 2291 C CA . GLY B 1 117 ? 23.667 5.995 16.626 1.00 8.42 114 GLY B CA 1
ATOM 2292 C C . GLY B 1 117 ? 22.324 6.698 16.649 1.00 8.28 114 GLY B C 1
ATOM 2293 O O . GLY B 1 117 ? 22.251 7.899 16.901 1.00 8.50 114 GLY B O 1
ATOM 2294 N N . ARG B 1 118 ? 21.238 6.009 16.347 1.00 8.11 115 ARG B N 1
ATOM 2295 C CA . ARG B 1 118 ? 19.949 6.630 16.178 1.00 8.48 115 ARG B CA 1
ATOM 2296 C C . ARG B 1 118 ? 19.140 6.608 17.415 1.00 8.05 115 ARG B C 1
ATOM 2297 O O . ARG B 1 118 ? 18.041 7.150 17.436 1.00 8.34 115 ARG B O 1
ATOM 2305 N N . GLY B 1 119 ? 19.648 6.017 18.493 1.00 7.92 116 GLY B N 1
ATOM 2306 C CA . GLY B 1 119 ? 18.883 5.990 19.718 1.00 9.29 116 GLY B CA 1
ATOM 2307 C C . GLY B 1 119 ? 17.702 5.030 19.611 1.00 8.10 116 GLY B C 1
ATOM 2308 O O . GLY B 1 119 ? 17.513 4.313 18.653 1.00 9.41 116 GLY B O 1
ATOM 2309 N N . ALA B 1 120 ? 16.897 5.089 20.669 1.00 7.75 117 ALA B N 1
ATOM 2310 C CA . ALA B 1 120 ? 15.774 4.204 20.791 1.00 7.48 117 ALA B CA 1
ATOM 2311 C C . ALA B 1 120 ? 14.700 4.813 21.651 1.00 7.23 117 ALA B C 1
ATOM 2312 O O . ALA B 1 120 ? 15.012 5.498 22.642 1.00 7.14 117 ALA B O 1
ATOM 2314 N N . ILE B 1 121 ? 13.453 4.557 21.258 1.00 6.57 118 ILE B N 1
ATOM 2315 C CA . ILE B 1 121 ? 12.282 4.940 22.016 1.00 7.37 118 ILE B CA 1
ATOM 2316 C C . ILE B 1 121 ? 11.453 3.705 22.142 1.00 7.34 118 ILE B C 1
ATOM 2317 O O . ILE B 1 121 ? 11.233 2.957 21.151 1.00 8.01 118 ILE B O 1
ATOM 2322 N N . CYS B 1 122 ? 11.013 3.420 23.354 1.00 7.26 119 CYS B N 1
ATOM 2323 C CA . CYS B 1 122 ? 10.114 2.336 23.604 1.00 7.27 119 CYS B CA 1
ATOM 2324 C C . CYS B 1 122 ? 8.832 2.921 24.121 1.00 6.94 119 CYS B C 1
ATOM 2325 O O . CYS B 1 122 ? 8.849 3.708 25.101 1.00 6.97 119 CYS B O 1
ATOM 2328 N N . ILE B 1 123 ? 7.708 2.544 23.571 1.00 7.01 120 ILE B N 1
ATOM 2329 C CA . ILE B 1 123 ? 6.387 2.873 24.079 1.00 7.48 120 ILE B CA 1
ATOM 2330 C C . ILE B 1 123 ? 5.744 1.628 24.511 1.00 7.88 120 ILE B C 1
ATOM 2331 O O . ILE B 1 123 ? 5.496 0.766 23.657 1.00 8.86 120 ILE B O 1
ATOM 2336 N N . LEU B 1 124 ? 5.449 1.451 25.770 1.00 7.74 121 LEU B N 1
ATOM 2337 C CA . LEU B 1 124 ? 4.872 0.261 26.325 1.00 7.99 121 LEU B CA 1
ATOM 2338 C C . LEU B 1 124 ? 3.541 0.594 26.833 1.00 8.46 121 LEU B C 1
ATOM 2339 O O . LEU B 1 124 ? 3.291 1.413 27.712 1.00 7.85 121 LEU B O 1
ATOM 2344 N N . THR B 1 125 ? 2.517 -0.021 26.254 1.00 8.93 122 THR B N 1
ATOM 2345 C CA . THR B 1 125 ? 1.135 0.159 26.727 1.00 9.93 122 THR B CA 1
ATOM 2346 C C . THR B 1 125 ? 0.712 -1.069 27.491 1.00 11.09 122 THR B C 1
ATOM 2347 O O . THR B 1 125 ? 1.422 -2.008 27.672 1.00 12.40 122 THR B O 1
ATOM 2351 N N . ASP B 1 126 ? -0.540 -1.048 27.890 1.00 11.05 123 ASP B N 1
ATOM 2352 C CA . ASP B 1 126 ? -1.129 -2.184 28.548 1.00 12.65 123 ASP B CA 1
ATOM 2353 C C . ASP B 1 126 ? -1.208 -3.361 27.593 1.00 13.60 123 ASP B C 1
ATOM 2354 O O . ASP B 1 126 ? -1.332 -4.473 28.081 1.00 16.16 123 ASP B O 1
ATOM 2359 N N . ASN B 1 127 ? -1.081 -3.125 26.276 1.00 12.22 124 ASN B N 1
ATOM 2360 C CA . ASN B 1 127 ? -1.328 -4.169 25.271 1.00 13.43 124 ASN B CA 1
ATOM 2361 C C . ASN B 1 127 ? -0.139 -4.568 24.457 1.00 13.15 124 ASN B C 1
ATOM 2362 O O . ASN B 1 127 ? -0.102 -5.699 23.964 1.00 16.08 124 ASN B O 1
ATOM 2367 N N . ASN B 1 128 ? 0.841 -3.707 24.270 1.00 12.68 125 ASN B N 1
ATOM 2368 C CA . ASN B 1 128 ? 1.906 -3.954 23.344 1.00 12.49 125 ASN B CA 1
ATOM 2369 C C . ASN B 1 128 ? 3.081 -3.150 23.675 1.00 10.76 125 ASN B C 1
ATOM 2370 O O . ASN B 1 128 ? 2.996 -2.168 24.399 1.00 10.82 125 ASN B O 1
ATOM 2375 N N . ARG B 1 129 ? 4.213 -3.579 23.187 1.00 10.65 126 ARG B N 1
ATOM 2376 C CA . ARG B 1 129 ? 5.475 -2.892 23.327 1.00 10.90 126 ARG B CA 1
ATOM 2377 C C . ARG B 1 129 ? 5.950 -2.508 21.980 1.00 10.27 126 ARG B C 1
ATOM 2378 O O . ARG B 1 129 ? 6.241 -3.349 21.156 1.00 12.65 126 ARG B O 1
ATOM 2386 N N . TYR B 1 130 ? 6.177 -1.227 21.786 1.00 9.24 127 TYR B N 1
ATOM 2387 C CA . TYR B 1 130 ? 6.724 -0.652 20.575 1.00 8.80 127 TYR B CA 1
ATOM 2388 C C . TYR B 1 130 ? 8.118 -0.237 20.801 1.00 8.90 127 TYR B C 1
ATOM 2389 O O . TYR B 1 130 ? 8.389 0.349 21.842 1.00 10.34 127 TYR B O 1
ATOM 2398 N N . LEU B 1 131 ? 8.993 -0.427 19.875 1.00 8.62 128 LEU B N 1
ATOM 2399 C CA . LEU B 1 131 ? 10.419 -0.076 20.054 1.00 8.35 128 LEU B CA 1
ATOM 2400 C C . LEU B 1 131 ? 10.929 0.271 18.707 1.00 9.08 128 LEU B C 1
ATOM 2401 O O . LEU B 1 131 ? 10.801 -0.499 17.782 1.00 9.87 128 LEU B O 1
ATOM 2406 N N . PHE B 1 132 ? 11.473 1.482 18.597 1.00 8.53 129 PHE B N 1
ATOM 2407 C CA . PHE B 1 132 ? 11.976 1.969 17.338 1.00 8.84 129 PHE B CA 1
ATOM 2408 C C . PHE B 1 132 ? 13.167 2.868 17.608 1.00 8.67 129 PHE B C 1
ATOM 2409 O O . PHE B 1 132 ? 13.314 3.428 18.695 1.00 8.45 129 PHE B O 1
ATOM 2417 N N . THR B 1 133 ? 14.005 3.008 16.596 1.00 8.92 130 THR B N 1
ATOM 2418 C CA . THR B 1 133 ? 15.060 4.032 16.673 1.00 9.49 130 THR B CA 1
ATOM 2419 C C . THR B 1 133 ? 14.545 5.336 16.220 1.00 9.05 130 THR B C 1
ATOM 2420 O O . THR B 1 133 ? 13.481 5.435 15.670 1.00 9.34 130 THR B O 1
ATOM 2424 N N . SER B 1 134 ? 15.287 6.394 16.494 1.00 8.29 131 SER B N 1
ATOM 2425 C CA . SER B 1 134 ? 15.020 7.615 15.744 1.00 8.65 131 SER B CA 1
ATOM 2426 C C . SER B 1 134 ? 15.460 7.455 14.309 1.00 8.83 131 SER B C 1
ATOM 2427 O O . SER B 1 134 ? 16.041 6.415 13.919 1.00 9.44 131 SER B O 1
ATOM 2430 N N . ASP B 1 135 ? 15.218 8.498 13.549 1.00 9.69 132 ASP B N 1
ATOM 2431 C CA . ASP B 1 135 ? 15.679 8.453 12.144 1.00 10.54 132 ASP B CA 1
ATOM 2432 C C . ASP B 1 135 ? 16.955 9.186 11.943 1.00 11.37 132 ASP B C 1
ATOM 2433 O O . ASP B 1 135 ? 17.345 9.415 10.792 1.00 12.31 132 ASP B O 1
ATOM 2438 N N . VAL B 1 136 ? 17.653 9.606 13.010 1.00 9.34 133 VAL B N 1
ATOM 2439 C CA . VAL B 1 136 ? 18.853 10.470 12.905 1.00 9.76 133 VAL B CA 1
ATOM 2440 C C . VAL B 1 136 ? 19.993 9.816 13.625 1.00 9.24 133 VAL B C 1
ATOM 2441 O O . VAL B 1 136 ? 19.928 9.528 14.817 1.00 8.96 133 VAL B O 1
ATOM 2445 N N . TYR B 1 137 ? 21.077 9.600 12.892 1.00 9.65 134 TYR B N 1
ATOM 2446 C CA . TYR B 1 137 ? 22.299 9.128 13.526 1.00 10.03 134 TYR B CA 1
ATOM 2447 C C . TYR B 1 137 ? 23.016 10.317 14.171 1.00 10.62 134 TYR B C 1
ATOM 2448 O O . TYR B 1 137 ? 23.189 11.309 13.529 1.00 11.41 134 TYR B O 1
ATOM 2457 N N . ALA B 1 138 ? 23.412 10.166 15.438 1.00 8.36 135 ALA B N 1
ATOM 2458 C CA . ALA B 1 138 ? 24.069 11.225 16.139 1.00 8.71 135 ALA B CA 1
ATOM 2459 C C . ALA B 1 138 ? 25.010 10.679 17.150 1.00 8.68 135 ALA B C 1
ATOM 2460 O O . ALA B 1 138 ? 25.139 9.498 17.325 1.00 8.93 135 ALA B O 1
ATOM 2462 N N . ASN B 1 139 ? 25.724 11.557 17.796 1.00 9.09 136 ASN B N 1
ATOM 2463 C CA . ASN B 1 139 ? 26.763 11.111 18.708 1.00 10.08 136 ASN B CA 1
ATOM 2464 C C . ASN B 1 139 ? 26.727 12.037 19.912 1.00 10.74 136 ASN B C 1
ATOM 2465 O O . ASN B 1 139 ? 27.093 13.214 19.851 1.00 11.81 136 ASN B O 1
ATOM 2470 N N . LEU B 1 140 ? 26.349 11.439 21.060 1.00 11.09 137 LEU B N 1
ATOM 2471 C CA . LEU B 1 140 ? 26.234 12.217 22.299 1.00 11.92 137 LEU B CA 1
ATOM 2472 C C . LEU B 1 140 ? 27.498 12.867 22.737 1.00 14.56 137 LEU B C 1
ATOM 2473 O O . LEU B 1 140 ? 27.447 13.864 23.443 1.00 14.64 137 LEU B O 1
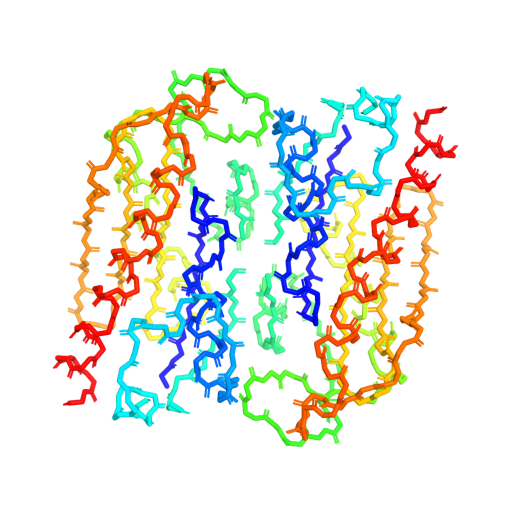ATOM 2478 N N . ILE B 1 141 ? 28.618 12.254 22.370 1.00 13.14 138 ILE B N 1
ATOM 2479 C CA . ILE B 1 141 ? 29.916 12.747 22.871 1.00 15.96 138 ILE B CA 1
ATOM 2480 C C . ILE B 1 141 ? 30.399 13.830 22.033 1.00 16.60 138 ILE B C 1
ATOM 2481 O O . ILE B 1 141 ? 30.957 14.811 22.559 1.00 18.64 138 ILE B O 1
ATOM 2486 N N . THR B 1 142 ? 30.361 13.723 20.712 1.00 13.35 139 THR B N 1
ATOM 2487 C CA . THR B 1 142 ? 30.938 14.703 19.864 1.00 14.17 139 THR B CA 1
ATOM 2488 C C . THR B 1 142 ? 29.923 15.816 19.555 1.00 14.58 139 THR B C 1
ATOM 2489 O O . THR B 1 142 ? 30.257 16.778 18.865 1.00 16.73 139 THR B O 1
ATOM 2493 N N . PHE B 1 143 ? 28.660 15.550 19.948 1.00 13.39 140 PHE B N 1
ATOM 2494 C CA . PHE B 1 143 ? 27.463 16.365 19.609 1.00 13.73 140 PHE B CA 1
ATOM 2495 C C . PHE B 1 143 ? 27.092 16.385 18.152 1.00 12.28 140 PHE B C 1
ATOM 2496 O O . PHE B 1 143 ? 26.171 17.086 17.755 1.00 13.56 140 PHE B O 1
ATOM 2504 N N . GLU B 1 144 ? 27.704 15.502 17.358 1.00 11.87 141 GLU B N 1
ATOM 2505 C CA . GLU B 1 144 ? 27.315 15.467 15.970 1.00 13.58 141 GLU B CA 1
ATOM 2506 C C . GLU B 1 144 ? 25.865 15.103 15.859 1.00 12.46 141 GLU B C 1
ATOM 2507 O O . GLU B 1 144 ? 25.427 14.067 16.364 1.00 11.36 141 GLU B O 1
ATOM 2513 N N . ASN B 1 145 ? 25.072 15.943 15.170 1.00 12.07 142 ASN B N 1
ATOM 2514 C CA . ASN B 1 145 ? 23.667 15.775 14.899 1.00 12.62 142 ASN B CA 1
ATOM 2515 C C . ASN B 1 145 ? 22.818 15.611 16.130 1.00 11.37 142 ASN B C 1
ATOM 2516 O O . ASN B 1 145 ? 21.681 15.206 16.088 1.00 11.63 142 ASN B O 1
ATOM 2521 N N . ILE B 1 146 ? 23.332 16.015 17.301 1.00 10.92 143 ILE B N 1
ATOM 2522 C CA . ILE B 1 146 ? 22.574 15.722 18.552 1.00 11.72 143 ILE B CA 1
ATOM 2523 C C . ILE B 1 146 ? 21.244 16.461 18.624 1.00 11.41 143 ILE B C 1
ATOM 2524 O O . ILE B 1 146 ? 20.248 15.906 19.058 1.00 11.22 143 ILE B O 1
ATOM 2529 N N . LYS B 1 147 ? 21.199 17.707 18.163 1.00 11.93 144 LYS B N 1
ATOM 2530 C CA . LYS B 1 147 ? 19.948 18.455 18.270 1.00 13.15 144 LYS B CA 1
ATOM 2531 C C . LYS B 1 147 ? 18.923 17.902 17.282 1.00 12.72 144 LYS B C 1
ATOM 2532 O O . LYS B 1 147 ? 17.737 17.813 17.586 1.00 11.41 144 LYS B O 1
ATOM 2538 N N . GLU B 1 148 ? 19.401 17.511 16.115 1.00 11.21 145 GLU B N 1
ATOM 2539 C CA . GLU B 1 148 ? 18.495 16.926 15.123 1.00 12.12 145 GLU B CA 1
ATOM 2540 C C . GLU B 1 148 ? 17.947 15.596 15.581 1.00 10.95 145 GLU B C 1
ATOM 2541 O O . GLU B 1 148 ? 16.787 15.335 15.381 1.00 11.91 145 GLU B O 1
ATOM 2547 N N . ARG B 1 149 ? 18.753 14.788 16.263 1.00 10.08 146 ARG B N 1
ATOM 2548 C CA . ARG B 1 149 ? 18.270 13.567 16.760 1.00 8.87 146 ARG B CA 1
ATOM 2549 C C . ARG B 1 149 ? 17.278 13.793 17.872 1.00 9.66 146 ARG B C 1
ATOM 2550 O O . ARG B 1 149 ? 16.303 13.075 17.966 1.00 9.25 146 ARG B O 1
ATOM 2558 N N . GLN B 1 150 ? 17.563 14.725 18.756 1.00 10.68 147 GLN B N 1
ATOM 2559 C CA . GLN B 1 150 ? 16.591 15.015 19.796 1.00 10.72 147 GLN B CA 1
ATOM 2560 C C . GLN B 1 150 ? 15.251 15.446 19.196 1.00 10.61 147 GLN B C 1
ATOM 2561 O O . GLN B 1 150 ? 14.203 14.946 19.596 1.00 11.00 147 GLN B O 1
ATOM 2567 N N . LYS B 1 151 ? 15.282 16.329 18.260 1.00 11.45 148 LYS B N 1
ATOM 2568 C CA . LYS B 1 151 ? 14.040 16.788 17.591 1.00 11.72 148 LYS B CA 1
ATOM 2569 C C . LYS B 1 151 ? 13.318 15.627 16.942 1.00 11.38 148 LYS B C 1
ATOM 2570 O O . LYS B 1 151 ? 12.088 15.483 17.108 1.00 10.52 148 LYS B O 1
ATOM 2576 N N . ASN B 1 152 ? 14.037 14.857 16.155 1.00 10.45 149 ASN B N 1
ATOM 2577 C CA . ASN B 1 152 ? 13.350 13.767 15.454 1.00 10.81 149 ASN B CA 1
ATOM 2578 C C . ASN B 1 152 ? 12.872 12.781 16.486 1.00 10.31 149 ASN B C 1
ATOM 2579 O O . ASN B 1 152 ? 11.796 12.220 16.292 1.00 10.60 149 ASN B O 1
ATOM 2584 N N . GLY B 1 153 ? 13.624 12.506 17.553 1.00 9.83 150 GLY B N 1
ATOM 2585 C CA . GLY B 1 153 ? 13.157 11.566 18.530 1.00 9.39 150 GLY B CA 1
ATOM 2586 C C . GLY B 1 153 ? 11.870 12.022 19.180 1.00 9.69 150 GLY B C 1
ATOM 2587 O O . GLY B 1 153 ? 10.955 11.260 19.421 1.00 9.41 150 GLY B O 1
ATOM 2588 N N . ILE B 1 154 ? 11.766 13.310 19.479 1.00 9.53 151 ILE B N 1
ATOM 2589 C CA . ILE B 1 154 ? 10.559 13.809 20.129 1.00 9.99 151 ILE B CA 1
ATOM 2590 C C . ILE B 1 154 ? 9.450 13.715 19.111 1.00 10.48 151 ILE B C 1
ATOM 2591 O O . ILE B 1 154 ? 8.347 13.257 19.418 1.00 10.56 151 ILE B O 1
ATOM 2596 N N . GLU B 1 155 ? 9.615 14.169 17.852 1.00 9.99 152 GLU B N 1
ATOM 2597 C CA . GLU B 1 155 ? 8.568 14.107 16.844 1.00 10.95 152 GLU B CA 1
ATOM 2598 C C . GLU B 1 155 ? 8.155 12.698 16.609 1.00 10.66 152 GLU B C 1
ATOM 2599 O O . GLU B 1 155 ? 6.975 12.414 16.542 1.00 12.35 152 GLU B O 1
ATOM 2605 N N . LYS B 1 156 ? 9.072 11.776 16.452 1.00 10.37 153 LYS B N 1
ATOM 2606 C CA . LYS B 1 156 ? 8.692 10.425 16.130 1.00 9.87 153 LYS B CA 1
ATOM 2607 C C . LYS B 1 156 ? 8.063 9.802 17.377 1.00 9.37 153 LYS B C 1
ATOM 2608 O O . LYS B 1 156 ? 7.088 9.019 17.209 1.00 10.31 153 LYS B O 1
ATOM 2614 N N . GLY B 1 157 ? 8.615 10.048 18.572 1.00 9.44 154 GLY B N 1
ATOM 2615 C CA . GLY B 1 157 ? 7.972 9.493 19.750 1.00 9.36 154 GLY B CA 1
ATOM 2616 C C . GLY B 1 157 ? 6.550 9.939 19.928 1.00 9.75 154 GLY B C 1
ATOM 2617 O O . GLY B 1 157 ? 5.678 9.164 20.204 1.00 9.83 154 GLY B O 1
ATOM 2618 N N . ILE B 1 158 ? 6.315 11.246 19.699 1.00 9.09 155 ILE B N 1
ATOM 2619 C CA . ILE B 1 158 ? 4.947 11.783 19.829 1.00 9.86 155 ILE B CA 1
ATOM 2620 C C . ILE B 1 158 ? 4.076 11.234 18.717 1.00 11.04 155 ILE B C 1
ATOM 2621 O O . ILE B 1 158 ? 2.920 10.881 18.932 1.00 9.79 155 ILE B O 1
ATOM 2626 N N . LYS B 1 159 ? 4.534 11.266 17.472 1.00 10.75 156 LYS B N 1
ATOM 2627 C CA . LYS B 1 159 ? 3.733 10.762 16.362 1.00 11.93 156 LYS B CA 1
ATOM 2628 C C . LYS B 1 159 ? 3.327 9.333 16.608 1.00 11.02 156 LYS B C 1
ATOM 2629 O O . LYS B 1 159 ? 2.107 8.983 16.501 1.00 11.73 156 LYS B O 1
ATOM 2635 N N . ARG B 1 160 ? 4.267 8.513 17.073 1.00 10.47 157 ARG B N 1
ATOM 2636 C CA . ARG B 1 160 ? 3.919 7.166 17.331 1.00 10.40 157 ARG B CA 1
ATOM 2637 C C . ARG B 1 160 ? 3.042 7.025 18.529 1.00 9.67 157 ARG B C 1
ATOM 2638 O O . ARG B 1 160 ? 2.055 6.236 18.541 1.00 10.99 157 ARG B O 1
ATOM 2646 N N . PHE B 1 161 ? 3.360 7.784 19.590 1.00 9.01 158 PHE B N 1
ATOM 2647 C CA . PHE B 1 161 ? 2.440 7.740 20.758 1.00 8.91 158 PHE B CA 1
ATOM 2648 C C . PHE B 1 161 ? 0.998 8.034 20.378 1.00 9.83 158 PHE B C 1
ATOM 2649 O O . PHE B 1 161 ? 0.087 7.357 20.834 1.00 10.08 158 PHE B O 1
ATOM 2657 N N . LEU B 1 162 ? 0.823 9.070 19.583 1.00 9.67 159 LEU B N 1
ATOM 2658 C CA . LEU B 1 162 ? -0.541 9.415 19.153 1.00 11.13 159 LEU B CA 1
ATOM 2659 C C . LEU B 1 162 ? -1.196 8.330 18.331 1.00 11.07 159 LEU B C 1
ATOM 2660 O O . LEU B 1 162 ? -2.376 8.050 18.486 1.00 11.70 159 LEU B O 1
ATOM 2665 N N . GLU B 1 163 ? -0.459 7.748 17.402 1.00 11.76 160 GLU B N 1
ATOM 2666 C CA . GLU B 1 163 ? -1.009 6.638 16.629 1.00 11.76 160 GLU B CA 1
ATOM 2667 C C . GLU B 1 163 ? -1.405 5.450 17.529 1.00 11.35 160 GLU B C 1
ATOM 2668 O O . GLU B 1 163 ? -2.492 4.874 17.385 1.00 12.70 160 GLU B O 1
ATOM 2674 N N . ILE B 1 164 ? -0.509 5.105 18.448 1.00 11.08 161 ILE B N 1
ATOM 2675 C CA . ILE B 1 164 ? -0.736 4.033 19.350 1.00 10.96 161 ILE B CA 1
ATOM 2676 C C . ILE B 1 164 ? -1.928 4.330 20.274 1.00 12.09 161 ILE B C 1
ATOM 2677 O O . ILE B 1 164 ? -2.714 3.451 20.521 1.00 12.76 161 ILE B O 1
ATOM 2682 N N . LEU B 1 165 ? -1.988 5.530 20.799 1.00 11.60 162 LEU B N 1
ATOM 2683 C CA . LEU B 1 165 ? -3.028 5.906 21.682 1.00 11.44 162 LEU B CA 1
ATOM 2684 C C . LEU B 1 165 ? -4.357 5.772 20.977 1.00 11.76 162 LEU B C 1
ATOM 2685 O O . LEU B 1 165 ? -5.321 5.203 21.539 1.00 12.35 162 LEU B O 1
ATOM 2690 N N . LYS B 1 166 ? -4.456 6.299 19.774 1.00 12.74 163 LYS B N 1
ATOM 2691 C CA . LYS B 1 166 ? -5.718 6.208 19.048 1.00 14.05 163 LYS B CA 1
ATOM 2692 C C . LYS B 1 166 ? -6.021 4.750 18.742 1.00 14.06 163 LYS B C 1
ATOM 2693 O O . LYS B 1 166 ? -7.182 4.342 18.940 1.00 15.35 163 LYS B O 1
ATOM 2699 N N . LYS B 1 167 ? -5.063 3.953 18.288 1.00 14.81 164 LYS B N 1
ATOM 2700 C CA . LYS B 1 167 ? -5.318 2.519 17.901 1.00 15.27 164 LYS B CA 1
ATOM 2701 C C . LYS B 1 167 ? -5.783 1.748 19.091 1.00 14.03 164 LYS B C 1
ATOM 2702 O O . LYS B 1 167 ? -6.738 0.926 19.055 1.00 15.77 164 LYS B O 1
ATOM 2708 N N . GLU B 1 168 ? -5.114 1.961 20.239 1.00 12.94 165 GLU B N 1
ATOM 2709 C CA . GLU B 1 168 ? -5.328 1.051 21.309 1.00 12.69 165 GLU B CA 1
ATOM 2710 C C . GLU B 1 168 ? -6.336 1.565 22.322 1.00 12.79 165 GLU B C 1
ATOM 2711 O O . GLU B 1 168 ? -6.884 0.762 23.080 1.00 15.45 165 GLU B O 1
ATOM 2717 N N . TYR B 1 169 ? -6.550 2.857 22.397 1.00 12.96 166 TYR B N 1
ATOM 2718 C CA . TYR B 1 169 ? -7.397 3.337 23.447 1.00 12.47 166 TYR B CA 1
ATOM 2719 C C . TYR B 1 169 ? -8.582 4.085 22.913 1.00 13.26 166 TYR B C 1
ATOM 2720 O O . TYR B 1 169 ? -9.518 4.362 23.702 1.00 15.01 166 TYR B O 1
ATOM 2729 N N . PHE B 1 170 ? -8.607 4.455 21.670 1.00 13.20 167 PHE B N 1
ATOM 2730 C CA . PHE B 1 170 ? -9.759 5.155 21.099 1.00 16.06 167 PHE B CA 1
ATOM 2731 C C . PHE B 1 170 ? -10.247 4.418 19.844 1.00 19.27 167 PHE B C 1
ATOM 2732 O O . PHE B 1 170 ? -10.553 5.073 18.866 1.00 22.86 167 PHE B O 1
#

Nearest PDB structures (foldseek):
  3wvb-assembly1_B  TM=1.002E+00  e=5.341E-33  Methanocaldococcus jannaschii DSM 2661
  1r7l-assembly1_A  TM=2.431E-01  e=1.377E+00  Bacillus cereus
  9asn-assembly1_B  TM=2.501E-01  e=1.674E+00  Homo sapiens
  1r7l-assembly1_B  TM=2.002E-01  e=2.638E+00  Bacillus cereus
  9asq-assembly1_B  TM=1.799E-01  e=2.171E+00  Homo sapiens

Sequence (326 aa):
ITVATAECFTHANNIGLTIHKAAAGYEDFEFKYLFSEEDLKLKNVRVISAFVPSSIIGVEKLLDIKLPEPDFNYKYAKAYSSEEKDLEVAKLAEEGLKKKLNVNISSIGSTAGVGRGAICILTDNNRYLFTSDVYANLITFENIIKERQKNGIEKGIKRFLEILKKEYFITVATAECFTHANNIGLLTIHKAAAGYEDFEFKYLFSEEDLKLKKNVRVISSAFVPSSIIGVEKLLDIKLPEPDFNYKYAKAYSEEKDLEVAKKLAEGLKKKLNVNISSIGSTAGVGRGAICILTDNNRYLFTSDVYANLITFENIKERQKNGIEKGIKRFLEILKKEYF

Secondary structure (DSSP, 8-state):
-EEEEEESTTTTHHHHHHHHHHTT-S--TTGGG--HHHHH----EEEE-----HHHHHHHHT--PPPPSS--SSS----HHHHHHHHH--HHHHHHHT-SEEEEEE-SEES-EEEEE-SS-EEEE--S--EETTT-TTHHHHHHHHHHHHHHHHHHHHHHHH-/-EEEEEESTTTTHHHHHHHHHHTT-S--TTGGGS-HHHHH----EEEE----SHHHHHHHHT--PPPPSS--SSS---BHHHHHHHHH--HHHHHHHT-SEEEEEE-SEES-EEEEE-SS-EEEE--S--EETTT-TTHHHHHHHHHHHHHHHHHHHHHHHH-

InterPro domains:
  IPR009625 FeGP cofactor biosynthesis protein HcgF [MF_00673] (1-163)
  IPR009625 FeGP cofactor biosynthesis protein HcgF [NF002122] (1-167)
  IPR009625 FeGP cofactor biosynthesis protein HcgF [PF06787] (1-162)
  IPR009625 FeGP cofactor biosynthesis protein HcgF [PIRSF018786] (1-166)

B-factor: mean 14.4, std 7.3, range [5.78, 51.63]

Radius of gyration: 18.18 Å; Cα contacts (8 Å, |Δi|>4): 778; chains: 2; bounding box: 44×41×42 Å